Protein AF-A0A9D5R309-F1 (afdb_monomer)

Solvent-accessible surface area (backbone atoms only — not comparable to full-atom values): 16754 Å² total; per-residue (Å²): 106,72,70,56,44,52,52,47,55,61,53,53,74,70,58,86,62,87,73,79,45,72,57,53,51,50,52,50,52,55,50,46,70,75,71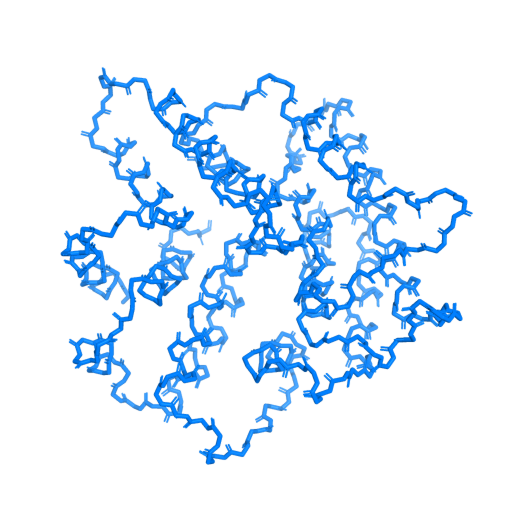,57,94,85,63,74,56,52,62,59,51,53,51,53,51,54,51,47,41,63,75,29,61,86,47,66,76,20,46,88,30,24,69,52,28,50,52,42,50,51,30,49,36,34,74,70,67,61,29,79,79,60,88,60,50,66,59,51,51,48,49,54,49,47,74,74,46,83,31,80,88,86,48,72,77,80,66,60,84,85,35,59,28,50,33,69,50,34,43,52,57,52,64,58,55,86,88,56,95,46,71,68,42,56,56,49,52,53,52,46,52,54,46,51,56,47,50,48,44,53,65,72,45,68,42,89,98,71,50,43,36,55,66,36,33,29,32,33,42,39,34,50,32,38,29,22,51,47,30,34,75,72,62,52,60,37,69,61,19,52,52,45,38,54,46,50,65,69,53,61,52,27,69,86,82,28,55,68,55,31,45,51,48,29,25,58,74,57,71,45,85,77,85,70,65,76,88,73,63,46,73,66,51,52,44,49,36,39,13,51,36,7,48,46,21,62,64,51,75,29,49,65,62,23,48,53,52,54,53,50,51,45,74,78,35,86,61,52,68,58,45,67,75,70,46,92,68,50,69,67,35,48,35,14,39,42,46,28,49,49,43,66,72,71,70,129

Secondary structure (DSSP, 8-state):
-HHHHHHHHHHHTT---SS--HHHHHHHHHHHHHH-SSS-HHHHHHHHHHHHHHHTTTS-S-TTSHHHHHHHHHHHHHHTTSS---TTHHHHHHHHHHHT---SSSS-----TT-SS--HHHHHHHH--TT---HHHHHHHHHHHHHHHHHHHHHH--BTTTB-GGG--HHHHHHHHHHHHHHHHTTSSHHHHHHHHHHHHH----SSSS-HHHHHHHHHHTT------TTT--HHHHHHHHHHHHHHHHHTT-HHHHHHHHHHHHHH-TTHHHHHHHS---HHHHHHHHHHHHHHHH--

Foldseek 3Di:
DVVLLVLLVVVLVVDPDPPCALLNLLVVLVVVLVPDDPDQSAVVSVVVLVVQLVVQVPPPPECRTHPLVSLLSLLLCVVVVSYPDDDCSLVSLCVVCCVVQVAQPPHQGQDPLVYLEDRNLLSLLSNADLVDPDPSNVVSLVVNVSVLVNLVCLLPPADPPRGDLQAAELRHLLRNLLSLVSCLVSVRVNVSSVVSNVSSLVGHYDPPPYDLLSLQLSCLSSVHPNDDDLVVDDLVSLLVSQLVQLSVCSSSVHLVSNVSSVVVSCVSPVVVSCSVNVDPRDSSSSSSNSSSVCSNPPDD

Radius of gyration: 19.03 Å; Cα contacts (8 Å, |Δi|>4): 340; chains: 1; bounding box: 46×48×46 Å

Nearest PDB structures (foldseek):
  4fnv-assembly1_A  TM=4.937E-01  e=9.067E-01  Bacteroides thetaiotaomicron VPI-5482
  6s39-assembly1_A-2  TM=3.217E-01  e=1.075E+00  Homo sapiens

Structure (mmCIF, N/CA/C/O backbone):
data_AF-A0A9D5R309-F1
#
_entry.id   AF-A0A9D5R309-F1
#
loop_
_atom_site.group_PDB
_atom_site.id
_atom_site.type_symbol
_atom_site.label_atom_id
_atom_site.label_alt_id
_atom_site.label_comp_id
_atom_site.label_asym_id
_atom_site.label_entity_id
_atom_site.label_seq_id
_atom_site.pdbx_PDB_ins_code
_atom_site.Cartn_x
_atom_site.Cartn_y
_atom_site.Cartn_z
_atom_site.occupancy
_atom_site.B_iso_or_equiv
_atom_site.auth_seq_id
_atom_site.auth_comp_id
_atom_site.auth_asym_id
_atom_site.auth_atom_id
_atom_site.pdbx_PDB_model_num
ATOM 1 N N . MET A 1 1 ? 14.574 13.247 11.280 1.00 69.69 1 MET A N 1
ATOM 2 C CA . MET A 1 1 ? 13.207 12.894 10.832 1.00 69.69 1 MET A CA 1
ATOM 3 C C . MET A 1 1 ? 12.155 13.838 11.416 1.00 69.69 1 MET A C 1
ATOM 5 O O . MET A 1 1 ? 11.554 14.542 10.623 1.00 69.69 1 MET A O 1
ATOM 9 N N . LYS A 1 2 ? 12.010 13.994 12.746 1.00 71.88 2 LYS A N 1
ATOM 10 C CA . LYS A 1 2 ? 11.055 14.960 13.357 1.00 71.88 2 LYS A CA 1
ATOM 11 C C . LYS A 1 2 ? 11.187 16.407 12.842 1.00 71.88 2 LYS A C 1
ATOM 13 O O . LYS A 1 2 ? 10.199 17.032 12.478 1.00 71.88 2 LYS A O 1
ATOM 18 N N . HIS A 1 3 ? 12.417 16.916 12.731 1.00 72.00 3 HIS A N 1
ATOM 19 C CA . HIS A 1 3 ? 12.677 18.245 12.158 1.00 72.00 3 HIS A CA 1
ATOM 20 C C . HIS A 1 3 ? 12.240 18.362 10.684 1.00 72.00 3 HIS A C 1
ATOM 22 O O . HIS A 1 3 ? 11.686 19.380 10.286 1.00 72.00 3 HIS A O 1
ATOM 28 N N . LEU A 1 4 ? 12.425 17.297 9.897 1.00 69.00 4 LEU A N 1
ATOM 29 C CA . LEU A 1 4 ? 12.049 17.251 8.481 1.00 69.00 4 LEU A CA 1
ATOM 30 C C . LEU A 1 4 ? 10.524 17.239 8.307 1.00 69.00 4 LEU A C 1
ATOM 32 O O . LEU A 1 4 ? 10.004 18.009 7.507 1.00 69.00 4 LEU A O 1
ATOM 36 N N . LEU A 1 5 ? 9.812 16.444 9.114 1.00 71.38 5 LEU A N 1
ATOM 37 C CA . LEU A 1 5 ? 8.348 16.450 9.149 1.00 71.38 5 LEU A CA 1
ATOM 38 C C . LEU A 1 5 ? 7.808 17.846 9.507 1.00 71.38 5 LEU A C 1
ATOM 40 O O . LEU A 1 5 ? 6.923 18.354 8.828 1.00 71.38 5 LEU A O 1
ATOM 44 N N . SER A 1 6 ? 8.402 18.519 10.500 1.00 71.81 6 SER A N 1
ATOM 45 C CA . SER A 1 6 ? 8.016 19.890 10.869 1.00 71.81 6 SER A CA 1
ATOM 46 C C . SER A 1 6 ? 8.204 20.898 9.726 1.00 71.81 6 SER A C 1
ATOM 48 O O . SER A 1 6 ? 7.345 21.755 9.523 1.00 71.81 6 SER A O 1
ATOM 50 N N . ILE A 1 7 ? 9.297 20.798 8.961 1.00 71.88 7 ILE A N 1
ATOM 51 C CA . ILE A 1 7 ? 9.528 21.651 7.784 1.00 71.88 7 ILE A CA 1
ATOM 52 C C . ILE A 1 7 ? 8.435 21.419 6.736 1.00 71.88 7 ILE A C 1
ATOM 54 O O . ILE A 1 7 ? 7.850 22.383 6.250 1.00 71.88 7 ILE A O 1
ATOM 58 N N . ILE A 1 8 ? 8.118 20.160 6.427 1.00 67.88 8 ILE A N 1
ATOM 59 C CA . ILE A 1 8 ? 7.114 19.816 5.411 1.00 67.88 8 ILE A CA 1
ATOM 60 C C . ILE A 1 8 ? 5.726 20.300 5.821 1.00 67.88 8 ILE A C 1
ATOM 62 O O . ILE A 1 8 ? 5.044 20.930 5.017 1.00 67.88 8 ILE A O 1
ATOM 66 N N . LEU A 1 9 ? 5.326 20.086 7.076 1.00 70.31 9 LEU A N 1
ATOM 67 C CA . LEU A 1 9 ? 4.039 20.570 7.580 1.00 70.31 9 LEU A CA 1
ATOM 68 C C . LEU A 1 9 ? 3.945 22.104 7.489 1.00 70.31 9 LEU A C 1
ATOM 70 O O . LEU A 1 9 ? 2.928 22.629 7.043 1.00 70.31 9 LEU A O 1
ATOM 74 N N . LYS A 1 10 ? 5.028 22.836 7.790 1.00 72.00 10 LYS A N 1
ATOM 75 C CA . LYS A 1 10 ? 5.097 24.300 7.595 1.00 72.00 10 LYS A CA 1
ATOM 76 C C . LYS A 1 10 ? 5.054 24.736 6.128 1.00 72.00 10 LYS A C 1
ATOM 78 O O . LYS A 1 10 ? 4.664 25.864 5.843 1.00 72.00 10 LYS A O 1
ATOM 83 N N . LEU A 1 11 ? 5.506 23.900 5.196 1.00 68.31 11 LEU A N 1
ATOM 84 C CA . LEU A 1 11 ? 5.373 24.172 3.763 1.00 68.31 11 LEU A CA 1
ATOM 85 C C . LEU A 1 11 ? 3.936 23.920 3.299 1.00 68.31 11 LEU A C 1
ATOM 87 O O . LEU A 1 11 ? 3.395 24.728 2.550 1.00 68.31 11 LEU A O 1
ATOM 91 N N . LEU A 1 12 ? 3.288 22.866 3.802 1.00 67.25 12 LEU A N 1
ATOM 92 C CA . LEU A 1 12 ? 1.894 22.540 3.500 1.00 67.25 12 LEU A CA 1
ATOM 93 C C . LEU A 1 12 ? 0.913 23.628 3.957 1.00 67.25 12 LEU A C 1
ATOM 95 O O . LEU A 1 12 ? -0.045 23.902 3.239 1.00 67.25 12 LEU A O 1
ATOM 99 N N . THR A 1 13 ? 1.166 24.317 5.076 1.00 64.75 13 THR A N 1
ATOM 100 C CA . THR A 1 13 ? 0.311 25.436 5.527 1.00 64.75 13 THR A CA 1
ATOM 101 C C . THR A 1 13 ? 0.333 26.646 4.588 1.00 64.75 13 THR A C 1
ATOM 103 O O . THR A 1 13 ? -0.597 27.451 4.616 1.00 64.75 13 THR A O 1
ATOM 106 N N . LYS A 1 14 ? 1.347 26.772 3.720 1.00 64.25 14 LYS A N 1
ATOM 107 C CA . LYS A 1 14 ? 1.414 27.826 2.691 1.00 64.25 14 LYS A CA 1
ATOM 108 C C . LYS A 1 14 ? 0.551 27.517 1.464 1.00 64.25 14 LYS A C 1
ATOM 110 O O . LYS A 1 14 ? 0.232 28.430 0.706 1.00 64.25 14 LYS A O 1
ATOM 115 N N . TYR A 1 15 ? 0.161 26.258 1.264 1.00 60.47 15 TYR A N 1
ATOM 116 C CA . TYR A 1 15 ? -0.683 25.851 0.146 1.00 60.47 15 TYR A CA 1
ATOM 117 C C . TYR A 1 15 ? -2.168 26.049 0.488 1.00 60.47 15 TYR A C 1
ATOM 119 O O . TYR A 1 15 ? -2.792 25.221 1.147 1.00 60.47 15 TYR A O 1
ATOM 127 N N . GLN A 1 16 ? -2.767 27.129 -0.024 1.00 47.91 16 GLN A N 1
ATOM 128 C CA . GLN A 1 16 ? -4.222 27.358 -0.022 1.00 47.91 16 GLN A CA 1
ATOM 129 C C . GLN A 1 16 ? -4.922 26.578 -1.155 1.00 47.91 16 GLN A C 1
ATOM 131 O O . GLN A 1 16 ? -5.748 27.126 -1.881 1.00 47.91 16 GLN A O 1
ATOM 136 N N . SER A 1 17 ? -4.553 25.312 -1.377 1.00 43.88 17 SER A N 1
ATOM 137 C CA . SER A 1 17 ? -5.126 24.547 -2.489 1.00 43.88 17 SER A CA 1
ATOM 138 C C . SER A 1 17 ? -6.577 24.139 -2.187 1.00 43.88 17 SER A C 1
ATOM 140 O O . SER A 1 17 ? -6.832 23.577 -1.119 1.00 43.88 17 SER A O 1
ATOM 142 N N . PRO A 1 18 ? -7.531 24.365 -3.114 1.00 39.53 18 PRO A N 1
ATOM 143 C CA . PRO A 1 18 ? -8.892 23.836 -3.016 1.00 39.53 18 PRO A CA 1
ATOM 144 C C . PRO A 1 18 ? -8.950 22.315 -3.222 1.00 39.53 18 PRO A C 1
ATOM 146 O O . PRO A 1 18 ? -9.960 21.700 -2.885 1.00 39.53 18 PRO A O 1
ATOM 149 N N . MET A 1 19 ? -7.876 21.708 -3.744 1.00 42.59 19 MET A N 1
ATOM 150 C CA . MET A 1 19 ? -7.750 20.261 -3.871 1.00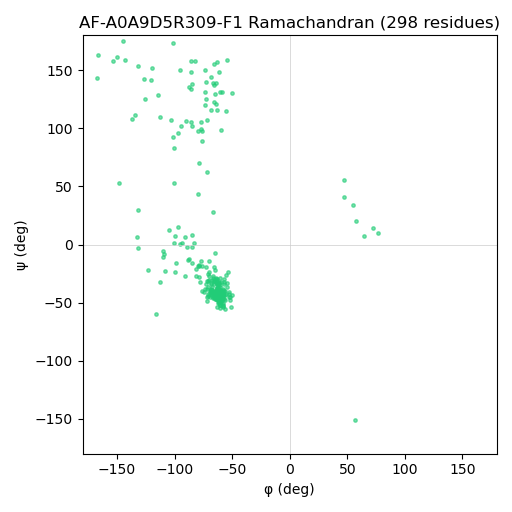 42.59 19 MET A CA 1
ATOM 151 C C . MET A 1 19 ? -7.427 19.683 -2.493 1.00 42.59 19 MET A C 1
ATOM 153 O O . MET A 1 19 ? -6.285 19.732 -2.025 1.00 42.59 19 MET A O 1
ATOM 157 N N . ILE A 1 20 ? -8.459 19.197 -1.806 1.00 55.41 20 ILE A N 1
ATOM 158 C CA . ILE A 1 20 ? -8.280 18.559 -0.511 1.00 55.41 20 ILE A CA 1
ATOM 159 C C . ILE A 1 20 ? -7.730 17.151 -0.778 1.00 55.41 20 ILE A C 1
ATOM 161 O O . ILE A 1 20 ? -8.408 16.257 -1.274 1.00 55.41 20 ILE A O 1
ATOM 165 N N . ASP A 1 21 ? -6.443 16.975 -0.514 1.00 65.69 21 ASP A N 1
ATOM 166 C CA . ASP A 1 21 ? -5.795 15.670 -0.551 1.00 65.69 21 ASP A CA 1
ATOM 167 C C . ASP A 1 21 ? -6.243 14.846 0.668 1.00 65.69 21 ASP A C 1
ATOM 169 O O . ASP A 1 21 ? -6.334 15.382 1.776 1.00 65.69 21 ASP A O 1
ATOM 173 N N . LEU A 1 22 ? -6.486 13.545 0.500 1.00 65.56 22 LEU A N 1
ATOM 174 C CA . LEU A 1 22 ? -6.811 12.639 1.609 1.00 65.56 22 LEU A CA 1
ATOM 175 C C . LEU 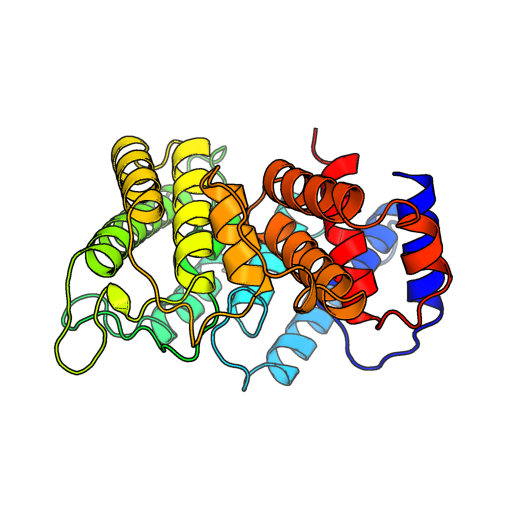A 1 22 ? -5.743 12.696 2.715 1.00 65.56 22 LEU A C 1
ATOM 177 O O . LEU A 1 22 ? -6.077 12.703 3.899 1.00 65.56 22 LEU A O 1
ATOM 181 N N . GLY A 1 23 ? -4.467 12.848 2.347 1.00 70.12 23 GLY A N 1
ATOM 182 C CA . GLY A 1 23 ? -3.399 13.032 3.328 1.00 70.12 23 GLY A CA 1
ATOM 183 C C . GLY A 1 23 ? -3.434 14.395 4.034 1.00 70.12 23 GLY A C 1
ATOM 184 O O . GLY A 1 23 ? -3.084 14.481 5.208 1.00 70.12 23 GLY A O 1
ATOM 185 N N . LEU A 1 24 ? -3.917 15.459 3.377 1.00 70.75 24 LEU A N 1
ATOM 186 C CA . LEU A 1 24 ? -4.142 16.753 4.041 1.00 70.75 24 LEU A CA 1
ATOM 187 C C . LEU A 1 24 ? -5.287 16.676 5.049 1.00 70.75 24 LEU A C 1
ATOM 189 O O . LEU A 1 24 ? -5.181 17.277 6.116 1.00 70.75 24 LEU A O 1
ATOM 193 N N . ILE A 1 25 ? -6.364 15.947 4.736 1.00 70.62 25 ILE A N 1
ATOM 194 C CA . ILE A 1 25 ? -7.438 15.690 5.708 1.00 70.62 25 ILE A CA 1
ATOM 195 C C . ILE A 1 25 ? -6.888 14.934 6.900 1.00 70.62 25 ILE A C 1
ATOM 197 O O . ILE A 1 25 ? -7.126 15.364 8.024 1.00 70.62 25 ILE A O 1
ATOM 201 N N . TYR A 1 26 ? -6.142 13.856 6.655 1.00 76.62 26 TYR A N 1
ATOM 202 C CA . TYR A 1 26 ? -5.517 13.075 7.714 1.00 76.62 26 TYR A CA 1
ATOM 203 C C . TYR A 1 26 ? -4.717 13.972 8.668 1.00 76.62 26 TYR A C 1
ATOM 205 O O . TYR A 1 26 ? -5.011 14.006 9.861 1.00 76.62 26 TYR A O 1
ATOM 213 N N . PHE A 1 27 ? -3.788 14.782 8.146 1.00 74.38 27 PHE A N 1
ATOM 214 C CA . PHE A 1 27 ? -2.972 15.656 8.992 1.00 74.38 27 PHE A CA 1
ATOM 215 C C . PHE A 1 27 ? -3.780 16.728 9.715 1.00 74.38 27 PHE A C 1
ATOM 217 O O . PHE A 1 27 ? -3.523 16.975 10.889 1.00 74.38 27 PHE A O 1
ATOM 224 N N . ARG A 1 28 ? -4.770 17.338 9.054 1.00 71.44 28 ARG A N 1
ATOM 225 C CA . ARG A 1 28 ? -5.634 18.329 9.707 1.00 71.44 28 ARG A CA 1
ATOM 226 C C . ARG A 1 28 ? -6.423 17.703 10.845 1.00 71.44 28 ARG A C 1
ATOM 228 O O . ARG A 1 28 ? -6.458 18.270 11.925 1.00 71.44 28 ARG A O 1
ATOM 235 N N . LEU A 1 29 ? -7.043 16.545 10.628 1.00 69.62 29 LEU A N 1
ATOM 236 C CA . LEU A 1 29 ? -7.828 15.868 11.661 1.00 69.62 29 LEU A CA 1
ATOM 237 C C . LEU A 1 29 ? -6.958 15.397 12.824 1.00 69.62 29 LEU A C 1
ATOM 239 O O . LEU A 1 29 ? -7.351 15.571 13.972 1.00 69.62 29 LEU A O 1
ATOM 243 N N . LYS A 1 30 ? -5.759 14.887 12.537 1.00 72.81 30 LYS A N 1
ATOM 244 C CA . LYS A 1 30 ? -4.773 14.530 13.559 1.00 72.81 30 LYS A CA 1
ATOM 245 C C . LYS A 1 30 ? -4.320 15.753 14.363 1.00 72.81 30 LYS A C 1
ATOM 247 O O . LYS A 1 30 ? -4.199 15.683 15.579 1.00 72.81 30 LYS A O 1
ATOM 252 N N . GLU A 1 31 ? -4.099 16.893 13.710 1.00 70.62 31 GLU A N 1
ATOM 253 C CA . GLU A 1 31 ? -3.793 18.161 14.383 1.00 70.62 31 GLU A CA 1
ATOM 254 C C . GLU A 1 31 ? -4.968 18.649 15.245 1.00 70.62 31 GLU A C 1
ATOM 256 O O . GLU A 1 31 ? -4.753 19.042 16.389 1.00 70.62 31 GLU A O 1
ATOM 261 N N . TYR A 1 32 ? -6.205 18.571 14.742 1.00 66.50 32 TYR A N 1
ATOM 262 C CA . TYR A 1 32 ? -7.413 18.918 15.499 1.00 66.50 32 TYR A CA 1
ATOM 263 C C . TYR A 1 32 ? -7.589 18.041 16.743 1.00 66.50 32 TYR A C 1
ATOM 265 O O . TYR A 1 32 ? -7.792 18.582 17.826 1.00 66.50 32 TYR A O 1
ATOM 273 N N . ALA A 1 33 ? -7.456 16.718 16.605 1.00 64.00 33 ALA A N 1
ATOM 274 C CA . ALA A 1 33 ? -7.563 15.774 17.718 1.00 64.00 33 ALA A CA 1
ATOM 275 C C . ALA A 1 33 ? -6.524 16.043 18.822 1.00 64.00 33 ALA A C 1
ATOM 277 O O . ALA A 1 33 ? -6.810 15.860 20.001 1.00 64.00 33 ALA A O 1
ATOM 278 N N . ASN A 1 34 ? -5.338 16.529 18.446 1.00 67.12 34 ASN A N 1
ATOM 279 C CA . ASN A 1 34 ? -4.271 16.859 19.389 1.00 67.12 34 ASN A CA 1
ATOM 280 C C . ASN A 1 34 ? -4.422 18.239 20.058 1.00 67.12 34 ASN A C 1
ATOM 282 O O . ASN A 1 34 ? -3.800 18.459 21.097 1.00 67.12 34 ASN A O 1
ATOM 286 N N . ASN A 1 35 ? -5.187 19.174 19.475 1.00 61.78 35 ASN A N 1
ATOM 287 C CA . ASN A 1 35 ? -5.167 20.586 19.876 1.00 61.78 35 ASN A CA 1
ATOM 288 C C . ASN A 1 35 ? -6.409 21.089 20.636 1.00 61.78 35 ASN A C 1
ATOM 290 O O . ASN A 1 35 ? -6.260 22.092 21.330 1.00 61.78 35 ASN A O 1
ATOM 294 N N . ASP A 1 36 ? -7.601 20.477 20.547 1.00 50.41 36 ASP A N 1
ATOM 295 C CA . ASP A 1 36 ? -8.753 20.930 21.358 1.00 50.41 36 ASP A CA 1
ATOM 296 C C . ASP A 1 36 ? -9.960 19.964 21.378 1.00 50.41 36 ASP A C 1
ATOM 298 O O . ASP A 1 36 ? -10.320 19.371 20.363 1.00 50.41 36 ASP A O 1
ATOM 302 N N . SER A 1 37 ? -10.639 19.864 22.528 1.00 49.88 37 SER A N 1
ATOM 303 C CA . SER A 1 37 ? -11.719 18.905 22.853 1.00 49.88 37 SER A CA 1
ATOM 304 C C . SER A 1 37 ? -13.149 19.451 22.671 1.00 49.88 37 SER A C 1
ATOM 306 O O . SER A 1 37 ? -14.114 18.879 23.179 1.00 49.88 37 SER A O 1
ATOM 308 N N . THR A 1 38 ? -13.312 20.577 21.969 1.00 45.62 38 THR A N 1
ATOM 309 C CA . THR A 1 38 ? -14.547 21.391 22.009 1.00 45.62 38 THR A CA 1
ATOM 310 C C . THR A 1 38 ? -15.397 21.374 20.732 1.00 45.62 38 THR A C 1
ATOM 312 O O . THR A 1 38 ? -16.516 21.890 20.734 1.00 45.62 38 THR A O 1
ATOM 315 N N . VAL A 1 39 ? -14.933 20.743 19.649 1.00 50.62 39 VAL A N 1
ATOM 316 C CA . VAL A 1 39 ? -15.686 20.569 18.393 1.00 50.62 39 VAL A CA 1
ATOM 317 C C . VAL A 1 39 ? -15.706 19.092 18.062 1.00 50.62 39 VAL A C 1
ATOM 319 O O . VAL A 1 39 ? -14.633 18.520 17.965 1.00 50.62 39 VAL A O 1
ATOM 322 N N . ASN A 1 40 ? -16.888 18.497 17.860 1.00 53.50 40 ASN A N 1
ATOM 323 C CA . ASN A 1 40 ? -17.048 17.066 17.587 1.00 53.50 40 ASN A CA 1
ATOM 324 C C . ASN A 1 40 ? -16.288 16.680 16.289 1.00 53.50 40 ASN A C 1
ATOM 326 O O . ASN A 1 40 ? -16.811 16.921 15.191 1.00 53.50 40 ASN A O 1
ATOM 330 N N . PRO A 1 41 ? -15.061 16.116 16.371 1.00 54.84 41 PRO A N 1
ATOM 331 C CA . PRO A 1 41 ? -14.228 15.807 15.201 1.00 54.84 41 PRO A CA 1
ATOM 332 C C . PRO A 1 41 ? -14.900 14.874 14.168 1.00 54.84 41 PRO A C 1
ATOM 334 O O . PRO A 1 41 ? -14.668 15.079 12.967 1.00 54.84 41 PRO A O 1
ATOM 337 N N . PRO A 1 42 ? -15.780 13.923 14.577 1.00 56.62 42 PRO A N 1
ATOM 338 C CA . PRO A 1 42 ? -16.516 13.043 13.676 1.00 56.62 42 PRO A CA 1
ATOM 339 C C . PRO A 1 42 ? -17.263 13.764 12.556 1.00 56.62 42 PRO A C 1
ATOM 341 O O . PRO A 1 42 ? -17.119 13.413 11.386 1.00 56.62 42 PRO A O 1
ATOM 344 N N . ASP A 1 43 ? -18.007 14.822 12.877 1.00 59.38 43 ASP A N 1
ATOM 345 C CA . ASP A 1 43 ? -18.916 15.458 11.921 1.00 59.38 43 ASP A CA 1
ATOM 346 C C . ASP A 1 43 ? -18.182 16.244 10.830 1.00 59.38 43 ASP A C 1
ATOM 348 O O . ASP A 1 43 ? -18.604 16.251 9.670 1.00 59.38 43 ASP A O 1
ATOM 352 N N . TYR A 1 44 ? -17.085 16.925 11.176 1.00 57.25 44 TYR A N 1
ATOM 353 C CA . TYR A 1 44 ? -16.290 17.673 10.200 1.00 57.25 44 TYR A CA 1
ATOM 354 C C . TYR A 1 44 ? -15.520 16.724 9.280 1.00 57.25 44 TYR A C 1
ATOM 356 O O . TYR A 1 44 ? -15.556 16.899 8.060 1.00 57.25 44 TYR A O 1
ATOM 364 N N . ALA A 1 45 ? -14.883 15.696 9.849 1.00 56.91 45 ALA A N 1
ATOM 365 C CA . ALA A 1 45 ? -14.168 14.676 9.096 1.00 56.91 45 ALA A CA 1
ATOM 366 C C . ALA A 1 45 ? -15.089 13.977 8.097 1.00 56.91 45 ALA A C 1
ATOM 368 O O . ALA A 1 45 ? -14.821 13.984 6.898 1.00 56.91 45 ALA A O 1
ATOM 369 N N . VAL A 1 46 ? -16.221 13.456 8.573 1.00 60.66 46 VAL A N 1
ATOM 370 C CA . VAL A 1 46 ? -17.199 12.746 7.746 1.00 60.66 46 VAL A CA 1
ATOM 371 C C . VAL A 1 46 ? -17.754 13.659 6.648 1.00 60.66 46 VAL A C 1
ATOM 373 O O . VAL A 1 46 ? -17.851 13.233 5.497 1.00 60.66 46 VAL A O 1
ATOM 376 N N . LYS A 1 47 ? -18.032 14.942 6.936 1.00 64.88 47 LYS A N 1
ATOM 377 C CA . LYS A 1 47 ? -18.467 15.919 5.916 1.00 64.88 47 LYS A CA 1
ATOM 378 C C . LYS A 1 47 ? -17.396 16.206 4.861 1.00 64.88 47 LYS A C 1
ATOM 380 O O . LYS A 1 47 ? -17.728 16.225 3.676 1.00 64.88 47 LYS A O 1
ATOM 385 N N . GLN A 1 48 ? -16.135 16.428 5.248 1.00 60.84 48 GLN A N 1
ATOM 386 C CA . GLN A 1 48 ? -15.050 16.670 4.283 1.00 60.84 48 GLN A CA 1
ATOM 387 C C . GLN A 1 48 ? -14.760 15.425 3.445 1.00 60.84 48 GLN A C 1
ATOM 389 O O . GLN A 1 48 ? -14.610 15.520 2.227 1.00 60.84 48 GLN A O 1
ATOM 394 N N . LEU A 1 49 ? -14.754 14.252 4.075 1.00 62.00 49 LEU A N 1
ATOM 395 C CA . LEU A 1 49 ? -14.531 12.985 3.397 1.00 62.00 49 LEU A CA 1
ATOM 396 C C . LEU A 1 49 ? -15.654 12.668 2.402 1.00 62.00 49 LEU A C 1
ATOM 398 O O . LEU A 1 49 ? -15.358 12.285 1.272 1.00 62.00 49 LEU A O 1
ATOM 402 N N . HIS A 1 50 ? -16.922 12.903 2.767 1.00 63.41 50 HIS A N 1
ATOM 403 C CA . HIS A 1 50 ? -18.060 12.782 1.847 1.00 63.41 50 HIS A CA 1
ATOM 404 C C . HIS A 1 50 ? -17.999 13.770 0.682 1.00 63.41 50 HIS A C 1
ATOM 406 O O . HIS A 1 50 ? -18.400 13.438 -0.436 1.00 63.41 50 HIS A O 1
ATOM 412 N N . ARG A 1 51 ? -17.527 14.998 0.928 1.00 63.41 51 ARG A N 1
ATOM 413 C CA . ARG A 1 51 ? -17.325 15.989 -0.133 1.00 63.41 51 ARG A CA 1
ATOM 414 C C . ARG A 1 51 ? -16.284 15.491 -1.132 1.00 63.41 51 ARG A C 1
ATOM 416 O O . ARG A 1 51 ? -16.545 15.511 -2.329 1.00 63.41 51 ARG A O 1
ATOM 423 N N . LEU A 1 52 ? -15.169 14.957 -0.638 1.00 59.16 52 LEU A N 1
ATOM 424 C CA . LEU A 1 52 ? -14.119 14.421 -1.494 1.00 59.16 52 LEU A CA 1
ATOM 425 C C . LEU A 1 52 ? -14.529 13.181 -2.274 1.00 59.16 52 LEU A C 1
ATOM 427 O O . LEU A 1 52 ? -14.213 13.086 -3.452 1.00 59.16 52 LEU A O 1
ATOM 431 N N . THR A 1 53 ? -15.264 12.246 -1.672 1.00 59.94 53 THR A N 1
ATOM 432 C CA . THR A 1 53 ? -15.763 11.080 -2.424 1.00 59.94 53 THR A CA 1
ATOM 433 C C . THR A 1 53 ? -16.686 11.494 -3.561 1.00 59.94 53 THR A C 1
ATOM 435 O O . THR A 1 53 ? -16.685 10.856 -4.607 1.00 59.94 53 THR A O 1
ATOM 438 N N . ARG A 1 54 ? -17.453 12.580 -3.399 1.00 63.94 54 ARG A N 1
ATOM 439 C CA . ARG A 1 54 ? -18.247 13.146 -4.499 1.00 63.94 54 ARG A CA 1
ATOM 440 C C . ARG A 1 54 ? -17.372 13.775 -5.579 1.00 63.94 54 ARG A C 1
ATOM 442 O O . ARG A 1 54 ? -17.668 13.581 -6.750 1.00 63.94 54 ARG A O 1
ATOM 449 N N . GLU A 1 55 ? -16.322 14.498 -5.193 1.00 61.41 55 GLU A N 1
ATOM 450 C CA . GLU A 1 55 ? -15.376 15.134 -6.125 1.00 61.41 55 GLU A CA 1
ATOM 451 C C . GLU A 1 55 ? -14.537 14.103 -6.905 1.00 61.41 55 GLU A C 1
ATOM 453 O O . GLU A 1 55 ? -14.203 14.335 -8.062 1.00 61.41 55 GLU A O 1
ATOM 458 N N . TYR A 1 56 ? -14.249 12.943 -6.308 1.00 59.00 56 TYR A N 1
ATOM 459 C CA . TYR A 1 56 ? -13.443 11.870 -6.903 1.00 59.00 56 TYR A CA 1
ATOM 460 C C . TYR A 1 56 ? -14.260 10.664 -7.382 1.00 59.00 56 TYR A C 1
ATOM 462 O O . TYR A 1 56 ? -13.687 9.619 -7.691 1.00 59.00 56 TYR A O 1
ATOM 470 N N . ARG A 1 57 ? -15.591 10.790 -7.454 1.00 56.53 57 ARG A N 1
ATOM 471 C CA . ARG A 1 57 ? -16.504 9.687 -7.798 1.00 56.53 57 ARG A CA 1
ATOM 472 C C . ARG A 1 57 ? -16.249 9.096 -9.185 1.00 56.53 57 ARG A C 1
ATOM 474 O O . ARG A 1 57 ? -16.525 7.921 -9.402 1.00 56.53 57 ARG A O 1
ATOM 481 N N . ASP A 1 58 ? -15.734 9.921 -10.092 1.00 58.28 58 ASP A N 1
ATOM 482 C CA . ASP A 1 58 ? -15.476 9.563 -11.487 1.00 58.28 58 ASP A CA 1
ATOM 483 C C . ASP A 1 58 ? -14.035 9.072 -11.722 1.00 58.28 58 ASP A C 1
ATOM 485 O O . ASP A 1 58 ? -13.666 8.765 -12.856 1.00 58.28 58 ASP A O 1
ATOM 489 N N . LEU A 1 59 ? -13.201 9.000 -10.674 1.00 58.72 59 LEU A N 1
ATOM 490 C CA . LEU A 1 59 ? -11.861 8.430 -10.795 1.00 58.72 59 LEU A CA 1
ATOM 491 C C . LEU A 1 59 ? -11.911 6.895 -10.918 1.00 58.72 59 LEU A C 1
ATOM 493 O O . LEU A 1 59 ? -12.799 6.264 -10.339 1.00 58.72 59 LEU A O 1
ATOM 497 N N . PRO A 1 60 ? -10.930 6.286 -11.617 1.00 56.34 60 PRO A N 1
ATOM 498 C CA . PRO A 1 60 ? -10.755 4.836 -11.646 1.00 56.34 60 PRO A CA 1
ATOM 499 C C . PRO A 1 60 ? -10.650 4.242 -10.239 1.00 56.34 60 PRO A C 1
ATOM 501 O O . PRO A 1 60 ? -10.294 4.933 -9.276 1.00 56.34 60 PRO A O 1
ATOM 504 N N . MET A 1 61 ? -10.923 2.945 -10.124 1.00 62.50 61 MET A N 1
ATOM 505 C CA . MET A 1 61 ? -10.957 2.240 -8.846 1.00 62.50 61 MET A CA 1
ATOM 506 C C . MET A 1 61 ? -9.548 1.912 -8.357 1.00 62.50 61 MET A C 1
ATOM 508 O O . MET A 1 61 ? -9.116 0.768 -8.301 1.00 62.50 61 MET A O 1
ATOM 512 N N . GLY A 1 62 ? -8.817 2.945 -7.955 1.00 65.44 62 GLY A N 1
ATOM 513 C CA . GLY A 1 62 ? -7.455 2.818 -7.459 1.00 65.44 62 GLY A CA 1
ATOM 514 C C . GLY A 1 62 ? -7.377 2.727 -5.939 1.00 65.44 62 GLY A C 1
ATOM 515 O O . GLY A 1 62 ? -8.140 3.357 -5.218 1.00 65.44 62 GLY A O 1
ATOM 516 N N . LEU A 1 63 ? -6.355 2.034 -5.435 1.00 74.31 63 LEU A N 1
ATOM 517 C CA . LEU A 1 63 ? -5.984 2.052 -4.012 1.00 74.31 63 LEU A CA 1
ATOM 518 C C . LEU A 1 63 ? -5.760 3.483 -3.476 1.00 74.31 63 LEU A C 1
ATOM 520 O O . LEU A 1 63 ? -6.053 3.771 -2.321 1.00 74.31 63 LEU A O 1
ATOM 524 N N . LEU A 1 64 ? -5.260 4.380 -4.331 1.00 75.38 64 LEU A N 1
ATOM 525 C CA . LEU A 1 64 ? -4.941 5.770 -3.998 1.00 75.38 64 LEU A CA 1
ATOM 526 C C . LEU A 1 64 ? -6.018 6.783 -4.442 1.00 75.38 64 LEU A C 1
ATOM 528 O O . LEU A 1 64 ? -5.783 7.985 -4.336 1.00 75.38 64 LEU A O 1
ATOM 532 N N . GLY A 1 65 ? -7.181 6.333 -4.936 1.00 74.69 65 GLY A N 1
ATOM 533 C CA . GLY A 1 65 ? -8.272 7.211 -5.381 1.00 74.69 65 GLY A CA 1
ATOM 534 C C . GLY A 1 65 ? -9.683 6.673 -5.104 1.00 74.69 65 GLY A C 1
ATOM 535 O O . GLY A 1 65 ? -9.867 5.557 -4.622 1.00 74.69 65 GLY A O 1
ATOM 536 N N . GLY A 1 66 ? -10.692 7.497 -5.401 1.00 74.69 66 GLY A N 1
ATOM 537 C CA . GLY A 1 66 ? -12.109 7.116 -5.360 1.00 74.69 66 GLY A CA 1
ATOM 538 C C . GLY A 1 66 ? -12.609 6.579 -4.008 1.00 74.69 66 GLY A C 1
ATOM 539 O O . GLY A 1 66 ? -12.108 6.936 -2.938 1.00 74.69 66 GLY A O 1
ATOM 540 N N . ASP A 1 67 ? -13.615 5.701 -4.067 1.00 76.12 67 ASP A N 1
ATOM 541 C CA . ASP A 1 67 ? -14.271 5.117 -2.886 1.00 76.12 67 ASP A CA 1
ATOM 542 C C . ASP A 1 67 ? -13.318 4.246 -2.038 1.00 76.12 67 ASP A C 1
ATOM 544 O O . ASP A 1 67 ? -13.469 4.167 -0.818 1.00 76.12 67 ASP A O 1
ATOM 548 N N . MET A 1 68 ? -12.313 3.612 -2.656 1.00 80.44 68 MET A N 1
ATOM 549 C CA . MET A 1 68 ? -11.357 2.746 -1.948 1.00 80.44 68 MET A CA 1
ATOM 550 C C . MET A 1 68 ? -10.403 3.550 -1.068 1.00 80.44 68 MET A C 1
ATOM 552 O O . MET A 1 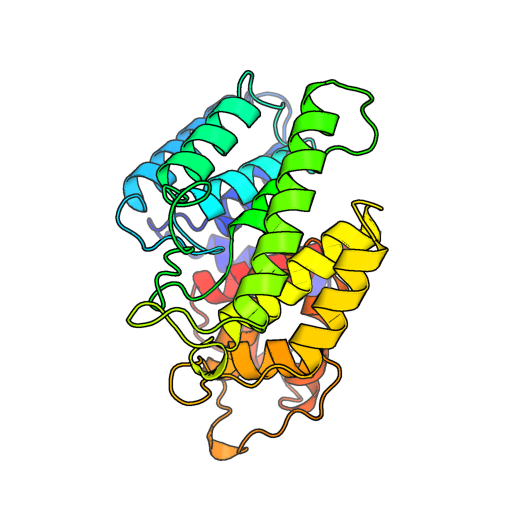68 ? -10.197 3.203 0.095 1.00 80.44 68 MET A O 1
ATOM 556 N N . ALA A 1 69 ? -9.869 4.658 -1.583 1.00 77.19 69 ALA A N 1
ATOM 557 C CA . ALA A 1 69 ? -9.013 5.538 -0.795 1.00 77.19 69 ALA A CA 1
ATOM 558 C C . ALA A 1 69 ? -9.774 6.211 0.359 1.00 77.19 69 ALA A C 1
ATOM 560 O O . ALA A 1 69 ? -9.211 6.427 1.432 1.00 77.19 69 ALA A O 1
ATOM 561 N N . PHE A 1 70 ? -11.070 6.477 0.175 1.00 78.31 70 PHE A N 1
ATOM 562 C CA . PHE A 1 70 ? -11.945 6.939 1.251 1.00 78.31 70 PHE A CA 1
ATOM 563 C C . PHE A 1 70 ? -12.120 5.895 2.358 1.00 78.31 70 PHE A C 1
ATOM 565 O O . PHE A 1 70 ? -11.956 6.235 3.529 1.00 78.31 70 PHE A O 1
ATOM 572 N N . LEU A 1 71 ? -12.393 4.633 2.007 1.00 81.69 71 LEU A N 1
ATOM 573 C CA . LEU A 1 71 ? -12.497 3.556 2.995 1.00 81.69 71 LEU A CA 1
ATOM 574 C C . LEU A 1 71 ? -11.188 3.357 3.766 1.00 81.69 71 LEU A C 1
ATOM 576 O O . LEU A 1 71 ? -11.230 3.205 4.983 1.00 81.69 71 LEU A O 1
ATOM 580 N N . LEU A 1 72 ? -10.038 3.419 3.087 1.00 85.44 72 LEU A N 1
ATOM 581 C CA . LEU A 1 72 ? -8.722 3.327 3.731 1.00 85.44 72 LEU A CA 1
ATOM 582 C C . LEU A 1 72 ? -8.482 4.469 4.714 1.00 85.44 72 LEU A C 1
ATOM 584 O O . LEU A 1 72 ? -8.015 4.235 5.828 1.00 85.44 72 LEU A O 1
ATOM 588 N N . LEU A 1 73 ? -8.802 5.703 4.316 1.00 79.50 73 LEU A N 1
ATOM 589 C CA . LEU A 1 73 ? -8.625 6.851 5.195 1.00 79.50 73 LEU A CA 1
ATOM 590 C C . LEU A 1 73 ? -9.547 6.761 6.415 1.00 79.50 73 LEU A C 1
ATOM 592 O O . LEU A 1 73 ? -9.089 6.993 7.530 1.00 79.50 73 LEU A O 1
ATOM 596 N N . LEU A 1 74 ? -10.814 6.381 6.229 1.00 80.19 74 LEU A N 1
ATOM 597 C CA . LEU A 1 74 ? -11.728 6.142 7.347 1.00 80.19 74 LEU A CA 1
ATOM 598 C C . LEU A 1 74 ? -11.191 5.069 8.291 1.00 80.19 74 LEU A C 1
ATOM 600 O O . LEU A 1 74 ? -11.113 5.304 9.493 1.00 80.19 74 LEU A O 1
ATOM 604 N N . ALA A 1 75 ? -10.787 3.921 7.748 1.00 86.12 75 ALA A N 1
ATOM 605 C CA . ALA A 1 75 ? -10.238 2.822 8.528 1.00 86.12 75 ALA A CA 1
ATOM 606 C C . ALA A 1 75 ? -9.020 3.266 9.351 1.00 86.12 75 ALA A C 1
ATOM 608 O O . ALA A 1 75 ? -8.935 2.971 10.541 1.00 86.12 75 ALA A O 1
ATOM 609 N N . ARG A 1 76 ? -8.111 4.047 8.749 1.00 84.00 76 ARG A N 1
ATOM 610 C CA . ARG A 1 76 ? -6.932 4.566 9.450 1.00 84.00 76 ARG A CA 1
ATOM 611 C C . ARG A 1 76 ? -7.298 5.557 10.552 1.00 84.00 76 ARG A C 1
ATOM 613 O O . ARG A 1 76 ? -6.771 5.437 11.649 1.00 84.00 76 ARG A O 1
ATOM 620 N N . LEU A 1 77 ? -8.192 6.505 10.280 1.00 80.06 77 LEU A N 1
ATOM 621 C CA . LEU A 1 77 ? -8.626 7.489 11.276 1.00 80.06 77 LEU A CA 1
ATOM 622 C C . LEU A 1 77 ? -9.341 6.829 12.465 1.00 80.06 77 LEU A C 1
ATOM 624 O O . LEU A 1 77 ? -9.184 7.286 13.591 1.00 80.06 77 LEU A O 1
ATOM 628 N N . ILE A 1 78 ? -10.087 5.748 12.226 1.00 82.00 78 ILE A N 1
ATOM 629 C CA . ILE A 1 78 ? -10.707 4.947 13.290 1.00 82.00 78 ILE A CA 1
ATOM 630 C C . ILE A 1 78 ? -9.644 4.189 14.088 1.00 82.00 78 ILE A C 1
ATOM 632 O O . ILE A 1 78 ? -9.672 4.209 15.313 1.00 82.00 78 ILE A O 1
ATOM 636 N N . LYS A 1 79 ? -8.681 3.552 13.407 1.00 83.81 79 LYS A N 1
ATOM 637 C CA . LYS A 1 79 ? -7.581 2.815 14.052 1.00 83.81 79 LYS A CA 1
ATOM 638 C C . LYS A 1 79 ? -6.701 3.715 14.925 1.00 83.81 79 LYS A C 1
ATOM 640 O O . LYS A 1 79 ? -6.170 3.255 15.924 1.00 83.81 79 LYS A O 1
ATOM 645 N N . GLU A 1 80 ? -6.543 4.980 14.545 1.00 80.50 80 GLU A N 1
ATOM 646 C CA . GLU A 1 80 ? -5.833 5.991 15.340 1.00 80.50 80 GLU A CA 1
ATOM 647 C C . GLU A 1 80 ? -6.714 6.666 16.404 1.00 80.50 80 GLU A C 1
ATOM 649 O O . GLU A 1 80 ? -6.284 7.647 17.003 1.00 80.50 80 GLU A O 1
ATOM 654 N N . GLU A 1 81 ? -7.943 6.184 16.620 1.00 79.69 81 GLU A N 1
ATOM 655 C CA . GLU A 1 81 ? -8.911 6.739 17.580 1.00 79.69 81 GLU A CA 1
ATOM 656 C C . GLU A 1 81 ? -9.249 8.226 17.338 1.00 79.69 81 GLU A C 1
ATOM 658 O O . GLU A 1 81 ? -9.768 8.921 18.208 1.00 79.69 81 GLU A O 1
ATOM 663 N N . ILE A 1 82 ? -8.999 8.726 16.122 1.00 76.50 82 ILE A N 1
ATOM 664 C CA . ILE A 1 82 ? -9.347 10.091 15.699 1.00 76.50 82 ILE A CA 1
ATOM 665 C C . ILE A 1 82 ? -10.846 10.183 15.380 1.00 76.50 82 ILE A C 1
ATOM 667 O O . ILE A 1 82 ? -11.462 11.238 15.550 1.00 76.50 82 ILE A O 1
ATOM 671 N N . LEU A 1 83 ? -11.435 9.089 14.888 1.00 73.62 83 LEU A N 1
ATOM 672 C CA . LEU A 1 83 ? -12.863 8.972 14.600 1.00 73.62 83 LEU A CA 1
ATOM 673 C C . LEU A 1 83 ? -13.466 7.756 15.294 1.00 73.62 83 LEU A C 1
ATOM 675 O O . LEU A 1 83 ? -12.881 6.676 15.301 1.00 73.62 83 LEU A O 1
ATOM 679 N N . GLU A 1 84 ? -14.695 7.906 15.776 1.00 74.00 84 GLU A N 1
ATOM 680 C CA . GLU A 1 84 ? -15.509 6.761 16.175 1.00 74.00 84 GLU A CA 1
ATOM 681 C C . GLU A 1 84 ? -15.913 5.940 14.944 1.00 74.00 84 GLU A C 1
ATOM 683 O O . GLU A 1 84 ? -16.190 6.486 13.870 1.00 74.00 84 GLU A O 1
ATOM 688 N N . LYS A 1 85 ? -15.966 4.613 15.102 1.00 77.94 85 LYS A N 1
ATOM 689 C CA . LYS A 1 85 ? -16.387 3.683 14.050 1.00 77.94 85 LYS A CA 1
ATOM 690 C C . LYS A 1 85 ? -17.851 3.957 13.672 1.00 77.94 85 LYS A C 1
ATOM 692 O O . LYS A 1 85 ? -18.730 3.723 14.501 1.00 77.94 85 LYS A O 1
ATOM 697 N N . PRO A 1 86 ? -18.148 4.388 12.430 1.00 73.12 86 PRO A N 1
ATOM 698 C CA . PRO A 1 86 ? -19.521 4.640 12.018 1.00 73.12 86 PRO A CA 1
ATOM 699 C C . PRO A 1 86 ? -20.354 3.358 12.033 1.00 73.12 86 PRO A C 1
ATOM 701 O O . PRO A 1 86 ? -19.906 2.304 11.559 1.00 73.12 86 PRO A O 1
ATOM 70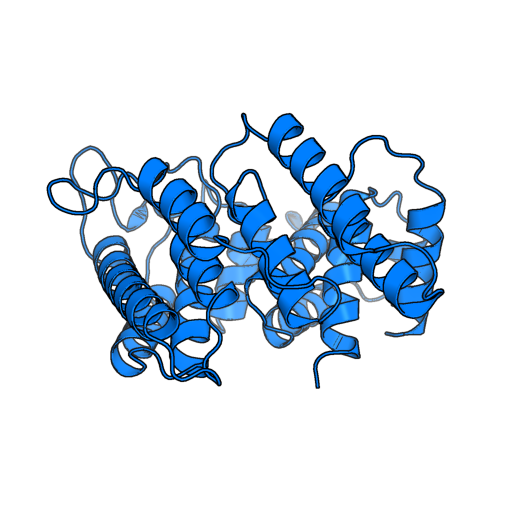4 N N . GLU A 1 87 ? -21.596 3.458 12.502 1.00 72.62 87 GLU A N 1
ATOM 705 C CA . GLU A 1 87 ? -22.562 2.370 12.374 1.00 72.62 87 GLU A CA 1
ATOM 706 C C . GLU A 1 87 ? -22.755 2.023 10.887 1.00 72.62 87 GLU A C 1
ATOM 708 O O . GLU A 1 87 ? -22.907 2.896 10.029 1.00 72.62 87 GLU A O 1
ATOM 713 N N . GLY A 1 88 ? -22.684 0.734 10.550 1.00 73.69 88 GLY A N 1
ATOM 714 C CA . GLY A 1 88 ? -22.813 0.277 9.166 1.00 73.69 88 GLY A CA 1
ATOM 715 C C . GLY A 1 88 ? -21.579 0.491 8.277 1.00 73.69 88 GLY A C 1
ATOM 716 O O . GLY A 1 88 ? -21.677 0.233 7.076 1.00 73.69 88 GLY A O 1
ATOM 717 N N . LEU A 1 89 ? -20.412 0.881 8.816 1.00 80.56 89 LEU A N 1
ATOM 718 C CA . LEU A 1 89 ? -19.157 0.991 8.047 1.00 80.56 89 LEU A CA 1
ATOM 719 C C . LEU A 1 89 ? -18.861 -0.274 7.229 1.00 80.56 89 LEU A C 1
ATOM 721 O O . LEU A 1 89 ? -18.517 -0.190 6.053 1.00 80.56 89 LEU A O 1
ATOM 725 N N . LEU A 1 90 ? -19.045 -1.452 7.828 1.00 76.88 90 LEU A N 1
ATOM 726 C CA . LEU A 1 90 ? -18.837 -2.721 7.132 1.00 76.88 90 LEU A CA 1
ATOM 727 C C . LEU A 1 90 ? -19.838 -2.916 5.997 1.00 76.88 90 LEU A C 1
ATOM 729 O O . LEU A 1 90 ? -19.450 -3.320 4.909 1.00 76.88 90 LEU A O 1
ATOM 733 N N . HIS A 1 91 ? -21.109 -2.567 6.202 1.00 78.25 91 HIS A N 1
ATOM 734 C CA . HIS A 1 91 ? -22.114 -2.624 5.142 1.00 78.25 91 HIS A CA 1
ATOM 735 C C . HIS A 1 91 ? -21.774 -1.670 3.986 1.00 78.25 91 HIS A C 1
ATOM 737 O O . HIS A 1 91 ? -21.890 -2.041 2.818 1.00 78.25 91 HIS A O 1
ATOM 743 N N . MET A 1 92 ? -21.289 -0.463 4.295 1.00 79.06 92 MET A N 1
ATOM 744 C CA . MET A 1 92 ? -20.794 0.490 3.301 1.00 79.06 92 MET A CA 1
ATOM 745 C C . MET A 1 92 ? -19.595 -0.076 2.531 1.00 79.06 92 MET A C 1
ATOM 747 O O . MET A 1 92 ? -19.613 -0.075 1.300 1.00 79.06 92 MET A O 1
ATOM 751 N N . ALA A 1 93 ? -18.593 -0.600 3.239 1.00 79.75 93 ALA A N 1
ATOM 752 C CA . ALA A 1 93 ? -17.415 -1.213 2.638 1.00 79.75 93 ALA A CA 1
ATOM 753 C C . ALA A 1 93 ? -17.798 -2.393 1.740 1.00 79.75 93 ALA A C 1
ATOM 755 O O . ALA A 1 93 ? -17.348 -2.467 0.599 1.00 79.75 93 ALA A O 1
ATOM 756 N N . TYR A 1 94 ? -18.702 -3.261 2.201 1.00 77.38 94 TYR A N 1
ATOM 757 C CA . TYR A 1 94 ? -19.232 -4.358 1.403 1.00 77.38 94 TYR A CA 1
ATOM 758 C C . TYR A 1 94 ? -19.957 -3.875 0.161 1.00 77.38 94 TYR A C 1
ATOM 760 O O . TYR A 1 94 ? -19.738 -4.442 -0.899 1.00 77.38 94 TYR A O 1
ATOM 768 N N . ASN A 1 95 ? -20.792 -2.843 0.246 1.00 76.81 95 ASN A N 1
ATOM 769 C CA . ASN A 1 95 ? -21.499 -2.329 -0.923 1.00 76.81 95 ASN A CA 1
ATOM 770 C C . ASN A 1 95 ? -20.542 -1.709 -1.941 1.00 76.81 95 ASN A C 1
ATOM 772 O O . ASN A 1 95 ? -20.693 -1.970 -3.134 1.00 76.81 95 ASN A O 1
ATOM 776 N N . ILE A 1 96 ? -19.546 -0.944 -1.483 1.00 76.00 96 ILE A N 1
ATOM 777 C CA . ILE A 1 96 ? -18.494 -0.383 -2.338 1.00 76.00 96 ILE A CA 1
ATOM 778 C C . ILE A 1 96 ? -17.728 -1.525 -3.000 1.00 76.00 96 ILE A C 1
ATOM 780 O O . ILE A 1 96 ? -17.696 -1.609 -4.221 1.00 76.00 96 ILE A O 1
ATOM 784 N N . ILE A 1 97 ? -17.193 -2.467 -2.222 1.00 76.25 97 ILE A N 1
ATOM 785 C CA . ILE A 1 97 ? -16.439 -3.602 -2.756 1.00 76.25 97 ILE A CA 1
ATOM 786 C C . ILE A 1 97 ? -17.318 -4.424 -3.698 1.00 76.25 97 ILE A C 1
ATOM 788 O O . ILE A 1 97 ? -16.905 -4.674 -4.820 1.00 76.25 97 ILE A O 1
ATOM 792 N N . LYS A 1 98 ? -18.540 -4.807 -3.312 1.00 72.06 98 LYS A N 1
ATOM 793 C CA . LYS A 1 98 ? -19.479 -5.624 -4.104 1.00 72.06 98 LYS A CA 1
ATOM 794 C C . LYS A 1 98 ? -19.851 -4.978 -5.434 1.00 72.06 98 LYS A C 1
ATOM 796 O O . LYS A 1 98 ? -19.764 -5.640 -6.462 1.00 72.06 98 LYS A O 1
ATOM 801 N N . LYS A 1 99 ? -20.236 -3.697 -5.424 1.00 67.38 99 LYS A N 1
ATOM 802 C CA . LYS A 1 99 ? -20.552 -2.919 -6.637 1.00 67.38 99 LYS A CA 1
ATOM 803 C C . LYS A 1 99 ? -19.378 -2.883 -7.617 1.00 67.38 99 LYS A C 1
ATOM 805 O O . LYS A 1 99 ? -19.577 -2.793 -8.822 1.00 67.38 99 LYS A O 1
ATOM 810 N N . ASN A 1 100 ? -18.176 -2.962 -7.070 1.00 59.16 100 ASN A N 1
ATOM 811 C CA . ASN A 1 100 ? -16.914 -2.840 -7.778 1.00 59.16 100 ASN A CA 1
ATOM 812 C C . ASN A 1 100 ? -16.268 -4.206 -8.059 1.00 59.16 100 ASN A C 1
ATOM 814 O O . ASN A 1 100 ? -15.183 -4.294 -8.618 1.00 59.16 100 ASN A O 1
ATOM 818 N N . SER A 1 101 ? -16.941 -5.283 -7.661 1.00 57.59 101 SER A N 1
ATOM 819 C CA . SER A 1 101 ? -16.464 -6.659 -7.704 1.00 57.59 101 SER A CA 1
ATOM 820 C C . SER A 1 101 ? -17.525 -7.565 -8.338 1.00 57.59 101 SER A C 1
ATOM 822 O O . SER A 1 101 ? -17.640 -8.742 -8.023 1.00 57.59 101 SER A O 1
ATOM 824 N N . THR A 1 102 ? -18.343 -7.027 -9.242 1.00 48.28 102 THR A N 1
ATOM 825 C CA . THR A 1 102 ? -19.573 -7.636 -9.785 1.00 48.28 102 THR A CA 1
ATOM 826 C C . THR A 1 102 ? -19.372 -8.890 -10.655 1.00 48.28 102 THR A C 1
ATOM 828 O O . THR A 1 102 ? -20.212 -9.189 -11.495 1.00 48.28 102 THR A O 1
ATOM 831 N N . TYR A 1 103 ? -18.305 -9.662 -10.434 1.00 46.47 103 TYR A N 1
ATOM 832 C CA . TYR A 1 103 ? -17.998 -10.933 -11.082 1.00 46.47 103 TYR A CA 1
ATOM 833 C C . TYR A 1 103 ? -17.226 -11.896 -10.157 1.00 46.47 103 TYR A C 1
ATOM 835 O O . TYR A 1 103 ? -16.173 -12.389 -10.529 1.00 46.47 103 TYR A O 1
ATOM 843 N N . PHE A 1 104 ? -17.718 -12.175 -8.941 1.00 47.16 104 PHE A N 1
ATOM 844 C CA . PHE A 1 104 ? -17.008 -13.090 -8.019 1.00 47.16 104 PHE A CA 1
ATOM 845 C C . PHE A 1 104 ? -17.506 -14.533 -7.957 1.00 47.16 104 PHE A C 1
ATOM 847 O O . PHE A 1 104 ? -16.776 -15.392 -7.475 1.00 47.16 104 PHE A O 1
ATOM 854 N N . VAL A 1 105 ? -18.707 -14.834 -8.458 1.00 41.75 105 VAL A N 1
ATOM 855 C CA . VAL A 1 105 ? -19.279 -16.189 -8.309 1.00 41.75 105 VAL A CA 1
ATOM 856 C C . VAL A 1 105 ? -19.407 -16.932 -9.641 1.00 41.75 105 VAL A C 1
ATOM 858 O O . VAL A 1 105 ? -19.218 -18.141 -9.669 1.00 41.75 105 VAL A O 1
ATOM 861 N N . ASN A 1 106 ? -19.653 -16.227 -10.754 1.00 35.22 106 ASN A N 1
ATOM 862 C CA . ASN A 1 106 ? -19.982 -16.852 -12.046 1.00 35.22 106 ASN A CA 1
ATOM 863 C C . ASN A 1 106 ? -19.196 -16.307 -13.252 1.00 35.22 106 ASN A C 1
ATOM 865 O O . ASN A 1 106 ? -19.508 -16.665 -14.385 1.00 35.22 106 ASN A O 1
ATOM 869 N N . ALA A 1 107 ? -18.211 -15.430 -13.050 1.00 46.97 107 ALA A N 1
ATOM 870 C CA . ALA A 1 107 ? -17.402 -14.916 -14.152 1.00 46.97 107 ALA A CA 1
ATOM 871 C C . ALA A 1 107 ? -15.980 -14.572 -13.684 1.00 46.97 107 ALA A C 1
ATOM 873 O O . ALA A 1 107 ? -15.745 -14.474 -12.480 1.00 46.97 107 ALA A O 1
ATOM 874 N N . PRO A 1 108 ? -15.020 -14.450 -14.613 1.00 51.03 108 PRO A N 1
ATOM 875 C CA . PRO A 1 108 ? -13.661 -14.057 -14.283 1.00 51.03 108 PRO A CA 1
ATOM 876 C C . PRO A 1 108 ? -13.606 -12.664 -13.650 1.00 51.03 108 PRO A C 1
ATOM 878 O O . PRO A 1 108 ? -14.395 -11.786 -14.002 1.00 51.03 108 PRO A O 1
ATOM 881 N N . ILE A 1 109 ? -12.633 -12.452 -12.760 1.00 55.47 109 ILE A N 1
ATOM 882 C CA . ILE A 1 109 ? -12.325 -11.132 -12.203 1.00 55.47 109 ILE A CA 1
ATOM 883 C C . ILE A 1 109 ? -12.057 -10.189 -13.375 1.00 55.47 109 ILE A C 1
ATOM 885 O O . ILE A 1 109 ? -11.085 -10.373 -14.107 1.00 55.47 109 ILE A O 1
ATOM 889 N N . GLN A 1 110 ? -12.913 -9.183 -13.552 1.00 52.53 110 GLN A N 1
ATOM 890 C CA . GLN A 1 110 ? -12.590 -8.055 -14.413 1.00 52.53 110 GLN A CA 1
ATOM 891 C C . GLN A 1 110 ? -11.610 -7.172 -13.646 1.00 52.53 110 GLN A C 1
ATOM 893 O O . GLN A 1 110 ? -12.010 -6.299 -12.881 1.00 52.53 110 GLN A O 1
ATOM 898 N N . LEU A 1 111 ? -10.320 -7.467 -13.797 1.00 59.41 111 LEU A N 1
ATOM 899 C CA . LEU A 1 111 ? -9.280 -6.492 -13.509 1.00 59.41 111 LEU A CA 1
ATOM 900 C C . LEU A 1 111 ? -9.409 -5.405 -14.572 1.00 59.41 111 LEU A C 1
ATOM 902 O O . LEU A 1 111 ? -9.244 -5.685 -15.760 1.00 59.41 111 LEU A O 1
ATOM 906 N N . ASP A 1 112 ? -9.734 -4.183 -14.166 1.00 63.41 112 ASP A N 1
ATOM 907 C CA . ASP A 1 112 ? -9.528 -3.053 -15.056 1.00 63.41 112 ASP A CA 1
ATOM 908 C C . ASP A 1 112 ? -8.017 -2.833 -15.128 1.00 63.41 112 ASP A C 1
ATOM 910 O O . ASP A 1 112 ? -7.404 -2.387 -14.166 1.00 63.41 112 ASP A O 1
ATOM 914 N N . LEU A 1 113 ? -7.386 -3.183 -16.250 1.00 60.78 113 LEU A N 1
ATOM 915 C CA . LEU A 1 113 ? -5.943 -2.978 -16.430 1.00 60.78 113 LEU A CA 1
ATOM 916 C C . LEU A 1 113 ? -5.561 -1.484 -16.447 1.00 60.78 113 LEU A C 1
ATOM 918 O O . LEU A 1 113 ? -4.378 -1.154 -16.421 1.00 60.78 113 LEU A O 1
ATOM 922 N N . ARG A 1 114 ? -6.547 -0.570 -16.461 1.00 60.38 114 ARG A N 1
ATOM 923 C CA . ARG A 1 114 ? -6.337 0.862 -16.199 1.00 60.38 114 ARG A CA 1
ATOM 924 C C . ARG A 1 114 ? -6.132 1.161 -14.712 1.00 60.38 114 ARG A C 1
ATOM 926 O O . ARG A 1 114 ? -5.622 2.234 -14.387 1.00 60.38 114 ARG A O 1
ATOM 933 N N . ASP A 1 115 ? -6.520 0.257 -13.813 1.00 67.25 115 ASP A N 1
ATOM 934 C CA . ASP A 1 115 ? -6.262 0.411 -12.388 1.00 67.25 115 ASP A CA 1
ATOM 935 C C . ASP A 1 115 ? -4.777 0.184 -12.106 1.00 67.25 115 ASP A C 1
ATOM 937 O O . ASP A 1 115 ? -4.180 -0.848 -12.415 1.00 67.25 115 ASP A O 1
ATOM 941 N N . ARG A 1 116 ? -4.166 1.176 -11.459 1.00 76.25 116 ARG A N 1
ATOM 942 C CA . ARG A 1 116 ? -2.749 1.133 -11.094 1.00 76.25 116 ARG A CA 1
ATOM 943 C C . ARG A 1 116 ? -2.453 0.114 -9.984 1.00 76.25 116 ARG A C 1
ATOM 945 O O . ARG A 1 116 ? -1.321 -0.333 -9.864 1.00 76.25 116 ARG A O 1
ATOM 952 N N . PHE A 1 117 ? -3.439 -0.254 -9.164 1.00 85.50 117 PHE A N 1
ATOM 953 C CA . PHE A 1 117 ? -3.251 -1.086 -7.968 1.00 85.50 117 PHE A CA 1
ATOM 954 C C . PHE A 1 117 ? -4.425 -2.044 -7.762 1.00 85.50 117 PHE A C 1
ATOM 956 O O . PHE A 1 117 ? -5.533 -1.747 -8.190 1.00 85.50 117 PHE A O 1
ATOM 963 N N . TYR A 1 118 ? -4.208 -3.129 -7.015 1.00 87.69 118 TYR A N 1
ATOM 964 C CA . TYR A 1 118 ? -5.248 -4.016 -6.490 1.00 87.69 118 TYR A CA 1
ATOM 965 C C . TYR A 1 118 ? -5.720 -3.531 -5.101 1.00 87.69 118 TYR A C 1
ATOM 967 O O . TYR A 1 118 ? -4.990 -3.694 -4.118 1.00 87.69 118 TYR A O 1
ATOM 975 N N . PRO A 1 119 ? -6.924 -2.934 -4.965 1.00 84.31 119 PRO A N 1
ATOM 976 C CA . PRO A 1 119 ? -7.320 -2.274 -3.719 1.00 84.31 119 PRO A CA 1
ATOM 977 C C . PRO A 1 119 ? -8.055 -3.186 -2.728 1.00 84.31 119 PRO A C 1
ATOM 979 O O . PRO A 1 119 ? -8.015 -2.949 -1.522 1.00 84.31 119 PRO A O 1
ATOM 982 N N . PHE A 1 120 ? -8.747 -4.221 -3.212 1.00 85.38 120 PHE A N 1
ATOM 983 C CA . PHE A 1 120 ? -9.808 -4.890 -2.451 1.00 85.38 120 PHE A CA 1
ATOM 984 C C . PHE A 1 120 ? -9.316 -5.545 -1.160 1.00 85.38 120 PHE A C 1
ATOM 986 O O . PHE A 1 120 ? -9.886 -5.318 -0.095 1.00 85.38 120 PHE A O 1
ATOM 993 N N . GLY A 1 121 ? -8.253 -6.344 -1.254 1.00 88.88 121 GLY A N 1
ATOM 994 C CA . GLY A 1 121 ? -7.701 -7.040 -0.094 1.00 88.88 121 GLY A CA 1
ATOM 995 C C . GLY A 1 121 ? -7.099 -6.076 0.929 1.00 88.88 121 GLY A C 1
ATOM 996 O O . GLY A 1 121 ? -7.337 -6.219 2.123 1.00 88.88 121 GLY A O 1
ATOM 997 N N . VAL A 1 122 ? -6.385 -5.046 0.465 1.00 90.88 122 VAL A N 1
ATOM 998 C CA . VAL A 1 122 ? -5.758 -4.035 1.335 1.00 90.88 122 VAL A CA 1
ATOM 999 C C . VAL A 1 122 ? -6.814 -3.256 2.126 1.00 90.88 122 VAL A C 1
ATOM 1001 O O . VAL A 1 122 ? -6.680 -3.092 3.337 1.00 90.88 122 VAL A O 1
ATOM 1004 N N . VAL A 1 123 ? -7.902 -2.836 1.471 1.00 89.50 123 VAL A N 1
ATOM 1005 C CA . VAL A 1 123 ? -9.022 -2.142 2.130 1.00 89.50 123 VAL A CA 1
ATOM 1006 C C . VAL A 1 123 ? -9.668 -3.033 3.190 1.00 89.50 123 VAL A C 1
ATOM 1008 O O . VAL A 1 123 ? -9.880 -2.581 4.312 1.00 89.50 123 VAL A O 1
ATOM 1011 N N . MET A 1 124 ? -9.939 -4.306 2.882 1.00 89.94 124 MET A N 1
ATOM 1012 C CA . MET A 1 124 ? -10.507 -5.233 3.870 1.00 89.94 124 MET A CA 1
ATOM 1013 C C . MET A 1 124 ? -9.579 -5.430 5.072 1.00 89.94 124 MET A C 1
ATOM 1015 O O . MET A 1 124 ? -10.047 -5.378 6.205 1.00 89.94 124 MET A O 1
ATOM 1019 N N . MET A 1 125 ? -8.272 -5.585 4.837 1.00 92.62 125 MET A N 1
ATOM 1020 C CA . MET A 1 125 ? -7.285 -5.684 5.917 1.00 92.62 125 MET A CA 1
ATOM 1021 C C . MET A 1 125 ? -7.264 -4.432 6.796 1.00 92.62 125 MET A C 1
ATOM 1023 O O . MET A 1 125 ? -7.106 -4.551 8.004 1.00 92.62 125 MET A O 1
ATOM 1027 N N . SER A 1 126 ? -7.449 -3.242 6.216 1.00 89.25 126 SER A N 1
ATOM 1028 C CA . SER A 1 126 ? -7.488 -1.991 6.987 1.00 89.25 126 SER A CA 1
ATOM 1029 C C . SER A 1 126 ? -8.698 -1.894 7.921 1.00 89.25 126 SER A C 1
ATOM 1031 O O . SER A 1 126 ? -8.615 -1.253 8.963 1.00 89.25 126 SER A O 1
ATOM 1033 N N . LEU A 1 127 ? -9.809 -2.545 7.561 1.00 88.50 127 LEU A N 1
ATOM 1034 C CA . LEU A 1 127 ? -11.053 -2.570 8.335 1.00 88.50 127 LEU A CA 1
ATOM 1035 C C . LEU A 1 127 ? -11.087 -3.697 9.378 1.00 88.50 127 LEU A C 1
ATOM 1037 O O . LEU A 1 127 ? -11.987 -3.719 10.219 1.00 88.50 127 LEU A O 1
ATOM 1041 N N . LEU A 1 128 ? -10.152 -4.646 9.301 1.00 89.19 128 LEU A N 1
ATOM 1042 C CA . LEU A 1 128 ? -10.089 -5.790 10.197 1.00 89.19 128 LEU A CA 1
ATOM 1043 C C . LEU A 1 128 ? -9.586 -5.354 11.575 1.00 89.19 128 LEU A C 1
ATOM 1045 O O . LEU A 1 128 ? -8.456 -4.889 11.710 1.00 89.19 128 LEU A O 1
ATOM 1049 N N . ASN A 1 129 ? -10.411 -5.573 12.599 1.00 84.00 129 ASN A N 1
ATOM 1050 C CA . ASN A 1 129 ? -9.979 -5.539 13.990 1.00 84.00 129 ASN A CA 1
ATOM 1051 C C . ASN A 1 129 ? -9.852 -6.980 14.505 1.00 84.00 129 ASN A C 1
ATOM 1053 O O . ASN A 1 129 ? -10.858 -7.662 14.691 1.00 84.00 129 ASN A O 1
ATOM 1057 N N . THR A 1 130 ? -8.619 -7.454 14.694 1.00 77.50 130 THR A N 1
ATOM 1058 C CA . THR A 1 130 ? -8.337 -8.827 15.147 1.00 77.50 130 THR A CA 1
ATOM 1059 C C . THR A 1 130 ? -8.554 -9.036 16.641 1.00 77.50 130 THR A C 1
ATOM 1061 O O . THR A 1 130 ? -8.611 -10.182 17.084 1.00 77.50 130 THR A O 1
ATOM 1064 N N . ASP A 1 131 ? -8.678 -7.956 17.411 1.00 77.88 131 ASP A N 1
ATOM 1065 C CA . ASP A 1 131 ? -8.791 -8.020 18.871 1.00 77.88 131 ASP A CA 1
ATOM 1066 C C . ASP A 1 131 ? -10.250 -8.167 19.333 1.00 77.88 131 ASP A C 1
ATOM 1068 O O . ASP A 1 131 ? -10.522 -8.531 20.476 1.00 77.88 131 ASP A O 1
ATOM 1072 N N . GLU A 1 132 ? -11.202 -7.937 18.427 1.00 81.31 132 GLU A N 1
ATOM 1073 C CA . GLU A 1 132 ? -12.628 -8.152 18.655 1.00 81.31 132 GLU A CA 1
ATOM 1074 C C . GLU A 1 132 ? -13.016 -9.603 18.316 1.00 81.31 132 GLU A C 1
ATOM 1076 O O . GLU A 1 132 ? -12.623 -10.139 17.282 1.00 81.31 132 GLU A O 1
ATOM 1081 N N . ASP A 1 133 ? -13.814 -10.252 19.165 1.00 82.88 133 ASP A N 1
ATOM 1082 C CA . ASP A 1 133 ? -14.445 -11.545 18.857 1.00 82.88 133 ASP A CA 1
ATOM 1083 C C . ASP A 1 133 ? -15.905 -11.308 18.451 1.00 82.88 133 ASP A C 1
ATOM 1085 O O . ASP A 1 133 ? -16.820 -11.322 19.275 1.00 82.88 133 ASP A O 1
ATOM 1089 N N . THR A 1 134 ? -16.110 -10.973 17.175 1.00 84.94 134 THR A N 1
ATOM 1090 C CA . THR A 1 134 ? -17.409 -10.560 16.626 1.00 84.94 134 THR A CA 1
ATOM 1091 C C . THR A 1 134 ? -17.736 -11.311 15.339 1.00 84.94 134 THR A C 1
ATOM 1093 O O . THR A 1 134 ? -16.847 -11.729 14.596 1.00 84.94 134 THR A O 1
ATOM 1096 N N . ILE A 1 135 ? -19.029 -11.467 15.034 1.00 84.75 135 ILE A N 1
ATOM 1097 C CA . ILE A 1 135 ? -19.481 -12.076 13.769 1.00 84.75 135 ILE A CA 1
ATOM 1098 C C . ILE A 1 135 ? -18.924 -11.277 12.589 1.00 84.75 135 ILE A C 1
ATOM 1100 O O . ILE A 1 135 ? -18.441 -11.842 11.611 1.00 84.75 135 ILE A O 1
ATOM 1104 N N . GLU A 1 136 ? -18.946 -9.956 12.713 1.00 82.06 136 GLU A N 1
ATOM 1105 C CA . GLU A 1 136 ? -18.405 -9.000 11.762 1.00 82.06 136 GLU A CA 1
ATOM 1106 C C . GLU A 1 136 ? -16.958 -9.311 11.382 1.00 82.06 136 GLU A C 1
ATOM 1108 O O . GLU A 1 136 ? -16.633 -9.302 10.192 1.00 82.06 136 GLU A O 1
ATOM 1113 N N . ARG A 1 137 ? -16.110 -9.622 12.370 1.00 86.62 137 ARG A N 1
ATOM 1114 C CA . ARG A 1 137 ? -14.725 -10.030 12.136 1.00 86.62 137 ARG A CA 1
ATOM 1115 C C . ARG A 1 137 ? -14.657 -11.306 11.305 1.00 86.62 137 ARG A C 1
ATOM 1117 O O . ARG A 1 137 ? -13.968 -11.306 10.290 1.00 86.62 137 ARG A O 1
ATOM 1124 N N . TYR A 1 138 ? -15.361 -12.367 11.698 1.00 87.38 138 TYR A N 1
ATOM 1125 C CA . TYR A 1 138 ? -15.287 -13.652 10.990 1.00 87.38 138 TYR A CA 1
ATOM 1126 C C . TYR A 1 138 ? -15.765 -13.549 9.541 1.00 87.38 138 TYR A C 1
ATOM 1128 O O . TYR A 1 138 ? -15.153 -14.131 8.647 1.00 87.38 138 TYR A O 1
ATOM 1136 N N . VAL A 1 139 ? -16.813 -12.759 9.283 1.00 85.94 139 VAL A N 1
ATOM 1137 C CA . VAL A 1 139 ? -17.263 -12.489 7.910 1.00 85.94 139 VAL A CA 1
ATOM 1138 C C . VAL A 1 139 ? -16.168 -11.751 7.132 1.00 85.94 139 VAL A C 1
ATOM 1140 O O . VAL A 1 139 ? -15.902 -12.088 5.982 1.00 85.94 139 VAL A O 1
ATOM 1143 N N . LEU A 1 140 ? -15.489 -10.774 7.743 1.00 88.12 140 LEU A N 1
ATOM 1144 C CA . LEU A 1 140 ? -14.392 -10.052 7.092 1.00 88.12 140 LEU A CA 1
ATOM 1145 C C . LEU A 1 140 ? -13.192 -10.967 6.792 1.00 88.12 140 LEU A C 1
ATOM 1147 O O . LEU A 1 140 ? -12.640 -10.905 5.694 1.00 88.12 140 LEU A O 1
ATOM 1151 N N . GLU A 1 141 ? -12.816 -11.840 7.730 1.00 91.44 141 GLU A N 1
ATOM 1152 C CA . GLU A 1 141 ? -11.749 -12.834 7.552 1.00 91.44 141 GLU A CA 1
ATOM 1153 C C . GLU A 1 141 ? -12.064 -13.802 6.405 1.00 91.44 141 GLU A C 1
ATOM 1155 O O . GLU A 1 141 ? -11.203 -14.056 5.561 1.00 91.44 141 GLU A O 1
ATOM 1160 N N . GLU A 1 142 ? -13.301 -14.294 6.312 1.00 89.38 142 GLU A N 1
ATOM 1161 C CA . GLU A 1 142 ? -13.738 -15.153 5.207 1.00 89.38 142 GLU A CA 1
ATOM 1162 C C . GLU A 1 142 ? -13.591 -14.439 3.851 1.00 89.38 142 GLU A C 1
ATOM 1164 O O . GLU A 1 142 ? -13.098 -15.002 2.871 1.00 89.38 142 GLU A O 1
ATOM 1169 N N . GLN A 1 143 ? -13.946 -13.157 3.795 1.00 87.50 143 GLN A N 1
ATOM 1170 C CA . GLN A 1 143 ? -13.834 -12.348 2.582 1.00 87.50 143 GLN A CA 1
ATOM 1171 C C . GLN A 1 143 ? -12.373 -12.083 2.208 1.00 87.50 143 GLN A C 1
ATOM 1173 O O . GLN A 1 143 ? -12.012 -12.174 1.033 1.00 87.50 143 GLN A O 1
ATOM 1178 N N . ILE A 1 144 ? -11.506 -11.849 3.193 1.00 92.25 144 ILE A N 1
ATOM 1179 C CA . ILE A 1 144 ? -10.054 -11.766 2.993 1.00 92.25 144 ILE A CA 1
ATOM 1180 C C . ILE A 1 144 ? -9.510 -13.087 2.432 1.00 92.25 144 ILE A C 1
ATOM 1182 O O . ILE A 1 144 ? -8.725 -13.071 1.482 1.00 92.25 144 ILE A O 1
ATOM 1186 N N . ILE A 1 145 ? -9.957 -14.231 2.955 1.00 92.88 145 ILE A N 1
ATOM 1187 C CA . ILE A 1 145 ? -9.577 -15.560 2.455 1.00 92.88 145 ILE A CA 1
ATOM 1188 C C . ILE A 1 145 ? -9.965 -15.725 0.986 1.00 92.88 145 ILE A C 1
ATOM 1190 O O . ILE A 1 145 ? -9.127 -16.133 0.177 1.00 92.88 145 ILE A O 1
ATOM 1194 N N . PHE A 1 146 ? -11.195 -15.361 0.614 1.00 88.75 146 PHE A N 1
ATOM 1195 C CA . PHE A 1 146 ? -11.618 -15.394 -0.785 1.00 88.75 146 PHE A CA 1
ATOM 1196 C C . PHE A 1 146 ? -10.724 -14.517 -1.666 1.00 88.75 146 PHE A C 1
ATOM 1198 O O . PHE A 1 146 ? -10.253 -14.977 -2.705 1.00 88.75 146 PHE A O 1
ATOM 1205 N N . ARG A 1 147 ? -10.389 -13.307 -1.207 1.00 89.81 147 ARG A N 1
ATOM 1206 C CA . ARG A 1 147 ? -9.506 -12.385 -1.936 1.00 89.81 147 ARG A CA 1
ATOM 1207 C C . ARG A 1 147 ? -8.078 -12.902 -2.086 1.00 89.81 147 ARG A C 1
ATOM 1209 O O . ARG A 1 147 ? -7.449 -12.614 -3.099 1.00 89.81 147 ARG A O 1
ATOM 1216 N N . LEU A 1 148 ? -7.554 -13.668 -1.131 1.00 93.62 148 LEU A N 1
ATOM 1217 C CA . LEU A 1 148 ? -6.255 -14.334 -1.290 1.00 93.62 148 LEU A CA 1
ATOM 1218 C C . LEU A 1 148 ? -6.322 -15.403 -2.388 1.00 93.62 148 LEU A C 1
ATOM 1220 O O . LEU A 1 148 ? -5.458 -15.447 -3.263 1.00 93.62 148 LEU A O 1
ATOM 1224 N N . CYS A 1 149 ? -7.369 -16.228 -2.391 1.00 90.56 149 CYS A N 1
ATOM 1225 C CA . CYS A 1 149 ? -7.590 -17.211 -3.455 1.00 90.56 149 CYS A CA 1
ATOM 1226 C C . CYS A 1 149 ? -7.742 -16.542 -4.832 1.00 90.56 149 CYS A C 1
ATOM 1228 O O . CYS A 1 149 ? -7.288 -17.079 -5.842 1.00 90.56 149 CYS A O 1
ATOM 1230 N N . ASP A 1 150 ? -8.343 -15.356 -4.881 1.00 86.56 150 ASP A N 1
ATOM 1231 C CA . ASP A 1 150 ? -8.448 -14.554 -6.096 1.00 86.56 150 ASP A CA 1
ATOM 1232 C C . ASP A 1 150 ? -7.085 -14.061 -6.581 1.00 86.56 150 ASP A C 1
ATOM 1234 O O . ASP A 1 150 ? -6.777 -14.194 -7.763 1.00 86.56 150 ASP A O 1
ATOM 1238 N N . CYS A 1 151 ? -6.235 -13.562 -5.680 1.00 91.50 151 CYS A N 1
ATOM 1239 C CA . CYS A 1 151 ? -4.866 -13.179 -6.017 1.00 91.50 151 CYS A CA 1
ATOM 1240 C C . CYS A 1 151 ? -4.063 -14.354 -6.594 1.00 91.50 151 CYS A C 1
ATOM 1242 O O . CYS A 1 151 ? -3.342 -14.170 -7.569 1.00 91.50 151 CYS A O 1
ATOM 1244 N N . GLU A 1 152 ? -4.209 -15.567 -6.052 1.00 92.19 152 GLU A N 1
ATOM 1245 C CA . GLU A 1 152 ? -3.573 -16.760 -6.629 1.00 92.19 152 GLU A CA 1
ATOM 1246 C C . GLU A 1 152 ? -4.038 -17.005 -8.071 1.00 92.19 152 GLU A C 1
ATOM 1248 O O . GLU A 1 152 ? -3.208 -17.232 -8.951 1.00 92.19 152 GLU A O 1
ATOM 1253 N N . LYS A 1 153 ? -5.345 -16.901 -8.346 1.00 87.88 153 LYS A N 1
ATOM 1254 C CA . LYS A 1 153 ? -5.881 -17.030 -9.712 1.00 87.88 153 LYS A CA 1
ATOM 1255 C C . LYS A 1 153 ? -5.346 -15.934 -10.632 1.00 87.88 153 LYS A C 1
ATOM 1257 O O . LYS A 1 153 ? -4.918 -16.256 -11.733 1.00 87.88 153 LYS A O 1
ATOM 1262 N N . ILE A 1 154 ? -5.310 -14.683 -10.166 1.00 87.00 154 ILE A N 1
ATOM 1263 C CA . ILE A 1 154 ? -4.751 -13.539 -10.907 1.00 87.00 154 ILE A CA 1
ATOM 1264 C C . ILE A 1 154 ? -3.307 -13.802 -11.333 1.00 87.00 154 ILE A C 1
ATOM 1266 O O . ILE A 1 154 ? -2.926 -13.524 -12.465 1.00 87.00 154 ILE A O 1
ATOM 1270 N N . LEU A 1 155 ? -2.507 -14.380 -10.442 1.00 91.06 155 LEU A N 1
ATOM 1271 C CA . LEU A 1 155 ? -1.092 -14.631 -10.698 1.00 91.06 155 LEU A CA 1
ATOM 1272 C C . LEU A 1 155 ? -0.833 -15.864 -11.577 1.00 91.06 155 LEU A C 1
ATOM 1274 O O . LEU A 1 155 ? 0.271 -16.004 -12.099 1.00 91.06 155 LEU A O 1
ATOM 1278 N N . THR A 1 156 ? -1.801 -16.773 -11.731 1.00 88.44 156 THR A N 1
ATOM 1279 C CA . THR A 1 156 ? -1.558 -18.103 -12.328 1.00 88.44 156 THR A CA 1
ATOM 1280 C C . THR A 1 156 ? -2.419 -18.430 -13.542 1.00 88.44 156 THR A C 1
ATOM 1282 O O . THR A 1 156 ? -2.038 -19.285 -14.341 1.00 88.44 156 THR A O 1
ATOM 1285 N N . ILE A 1 157 ? -3.563 -17.769 -13.715 1.00 84.25 157 ILE A N 1
ATOM 1286 C CA . ILE A 1 157 ? -4.549 -18.111 -14.739 1.00 84.25 157 ILE A CA 1
ATOM 1287 C C . ILE A 1 157 ? -4.639 -16.978 -15.756 1.00 84.25 157 ILE A C 1
ATOM 1289 O O . ILE A 1 157 ? -4.847 -15.823 -15.408 1.00 84.25 157 ILE A O 1
ATOM 1293 N N . SER A 1 158 ? -4.527 -17.329 -17.038 1.00 80.75 158 SER A N 1
ATOM 1294 C CA . SER A 1 158 ? -4.913 -16.427 -18.126 1.00 80.75 158 SER A CA 1
ATOM 1295 C C . SER A 1 158 ? -6.402 -16.564 -18.399 1.00 80.75 158 SER A C 1
ATOM 1297 O O . SER A 1 158 ? -6.918 -17.677 -18.524 1.00 80.75 158 SER A O 1
ATOM 1299 N N . ILE A 1 159 ? -7.087 -15.436 -18.523 1.00 75.81 159 ILE A N 1
ATOM 1300 C CA . ILE A 1 159 ? -8.509 -15.373 -18.823 1.00 75.81 159 ILE A CA 1
ATOM 1301 C C . ILE A 1 159 ? -8.651 -14.772 -20.225 1.00 75.81 159 ILE A C 1
ATOM 1303 O O . ILE A 1 159 ? -8.388 -13.578 -20.398 1.00 75.81 159 ILE A O 1
ATOM 1307 N N . PRO A 1 160 ? -9.057 -15.576 -21.230 1.00 75.31 160 PRO A N 1
ATOM 1308 C CA . PRO A 1 160 ? -9.172 -15.116 -22.608 1.00 75.31 160 PRO A CA 1
ATOM 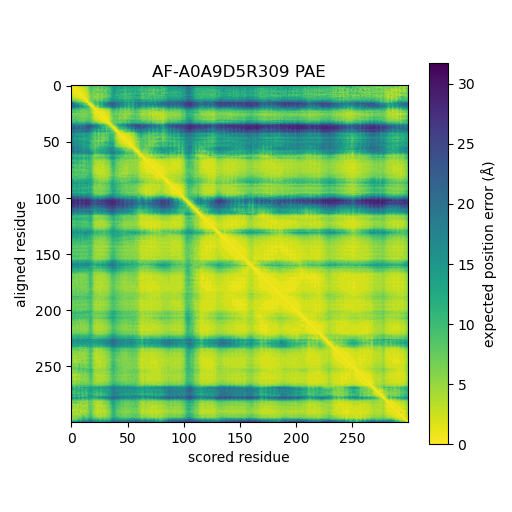1309 C C . PRO A 1 160 ? -9.964 -13.812 -22.713 1.00 75.31 160 PRO A C 1
ATOM 1311 O O . PRO A 1 160 ? -11.052 -13.698 -22.150 1.00 75.31 160 PRO A O 1
ATOM 1314 N N . SER A 1 161 ? -9.404 -12.840 -23.436 1.00 69.94 161 SER A N 1
ATOM 1315 C CA . SER A 1 161 ? -9.997 -11.513 -23.667 1.00 69.94 161 SER A CA 1
ATOM 1316 C C . SER A 1 161 ? -10.173 -10.624 -22.426 1.00 69.94 161 SER A C 1
ATOM 1318 O O . SER A 1 161 ? -10.777 -9.561 -22.552 1.00 69.94 161 SER A O 1
ATOM 1320 N N . VAL A 1 162 ? -9.657 -11.018 -21.255 1.00 71.69 162 VAL A N 1
ATOM 1321 C CA . VAL A 1 162 ? -9.697 -10.201 -20.030 1.00 71.69 162 VAL A CA 1
ATOM 1322 C C . VAL A 1 162 ? -8.287 -9.822 -19.585 1.00 71.69 162 VAL A C 1
ATOM 1324 O O . VAL A 1 162 ? -7.992 -8.636 -19.510 1.00 71.69 162 VAL A O 1
ATOM 1327 N N . TYR A 1 163 ? -7.427 -10.806 -19.305 1.00 76.62 163 TYR A N 1
ATOM 1328 C CA . TYR A 1 163 ? -6.011 -10.582 -18.989 1.00 76.62 163 TYR A CA 1
ATOM 1329 C C . TYR A 1 163 ? -5.212 -11.893 -19.032 1.00 76.62 163 TYR A C 1
ATOM 1331 O O . TYR A 1 163 ? -5.752 -12.996 -18.918 1.00 76.62 163 TYR A O 1
ATOM 1339 N N . SER A 1 164 ? -3.897 -11.758 -19.102 1.00 84.00 164 SER A N 1
ATOM 1340 C CA . SER A 1 164 ? -2.894 -12.783 -18.836 1.00 84.00 164 SER A CA 1
ATOM 1341 C C . SER A 1 164 ? -1.982 -12.333 -17.687 1.00 84.00 164 SER A C 1
ATOM 1343 O O . SER A 1 164 ? -1.771 -11.131 -17.513 1.00 84.00 164 SER A O 1
ATOM 1345 N N . PRO A 1 165 ? -1.394 -13.253 -16.899 1.00 84.00 165 PRO A N 1
ATOM 1346 C CA . PRO A 1 165 ? -0.485 -12.880 -15.813 1.00 84.00 165 PRO A CA 1
ATOM 1347 C C . PRO A 1 165 ? 0.694 -11.997 -16.258 1.00 84.00 165 PRO A C 1
ATOM 1349 O O . PRO A 1 165 ? 1.207 -11.215 -15.468 1.00 84.00 165 PRO A O 1
ATOM 1352 N N . THR A 1 166 ? 1.105 -12.079 -17.527 1.00 87.75 166 THR A N 1
ATOM 1353 C CA . THR A 1 166 ? 2.169 -11.246 -18.109 1.00 87.75 166 THR A CA 1
ATOM 1354 C C . THR A 1 166 ? 1.766 -9.791 -18.355 1.00 87.75 166 THR A C 1
ATOM 1356 O O . THR A 1 166 ? 2.648 -8.951 -18.482 1.00 87.75 166 THR A O 1
ATOM 1359 N N . GLU A 1 167 ? 0.467 -9.488 -18.417 1.00 87.12 167 GLU A N 1
ATOM 1360 C CA . GLU A 1 167 ? -0.077 -8.133 -18.617 1.00 87.12 167 GLU A CA 1
ATOM 1361 C C . GLU A 1 167 ? -0.301 -7.385 -17.293 1.00 87.12 167 GLU A C 1
ATOM 1363 O O . GLU A 1 167 ? -0.719 -6.228 -17.287 1.00 87.12 167 GLU A O 1
ATOM 1368 N N . LEU A 1 168 ? -0.036 -8.026 -16.150 1.00 89.88 168 LEU A N 1
ATOM 1369 C CA . LEU A 1 168 ? -0.131 -7.372 -14.848 1.00 89.88 168 LEU A CA 1
ATOM 1370 C C . LEU A 1 168 ? 0.929 -6.274 -14.736 1.00 89.88 168 LEU A C 1
ATOM 1372 O O . LEU A 1 168 ? 2.085 -6.480 -15.098 1.00 89.88 168 LEU A O 1
ATOM 1376 N N . THR A 1 169 ? 0.555 -5.118 -14.193 1.00 90.88 169 THR A N 1
ATOM 1377 C CA . THR A 1 169 ? 1.498 -4.026 -13.922 1.00 90.88 169 THR A CA 1
ATOM 1378 C C . THR A 1 169 ? 2.229 -4.249 -12.597 1.00 90.88 169 THR A C 1
ATOM 1380 O O . THR A 1 169 ? 1.741 -4.933 -11.690 1.00 90.88 169 THR A O 1
ATOM 1383 N N . ALA A 1 170 ? 3.392 -3.614 -12.435 1.00 92.75 170 ALA A N 1
ATOM 1384 C CA . ALA A 1 170 ? 4.144 -3.638 -11.184 1.00 92.75 170 ALA A CA 1
ATOM 1385 C C . ALA A 1 170 ? 3.312 -3.114 -10.001 1.00 92.75 170 ALA A C 1
ATOM 1387 O O . ALA A 1 170 ? 3.422 -3.637 -8.892 1.00 92.75 170 ALA A O 1
ATOM 1388 N N . GLY A 1 171 ? 2.438 -2.134 -10.258 1.00 91.06 171 GLY A N 1
ATOM 1389 C CA . GLY A 1 171 ? 1.506 -1.570 -9.285 1.00 91.06 171 GLY A CA 1
ATOM 1390 C C . GLY A 1 171 ? 0.519 -2.595 -8.721 1.00 91.06 171 GLY A C 1
ATOM 1391 O O . GLY A 1 171 ? 0.347 -2.718 -7.502 1.00 91.06 171 GLY A O 1
ATOM 1392 N N . ILE A 1 172 ? -0.076 -3.408 -9.596 1.00 91.38 172 ILE A N 1
ATOM 1393 C CA . ILE A 1 172 ? -0.949 -4.519 -9.198 1.00 91.38 172 ILE A CA 1
ATOM 1394 C C . ILE A 1 172 ? -0.158 -5.566 -8.403 1.00 91.38 172 ILE A C 1
ATOM 1396 O O . ILE A 1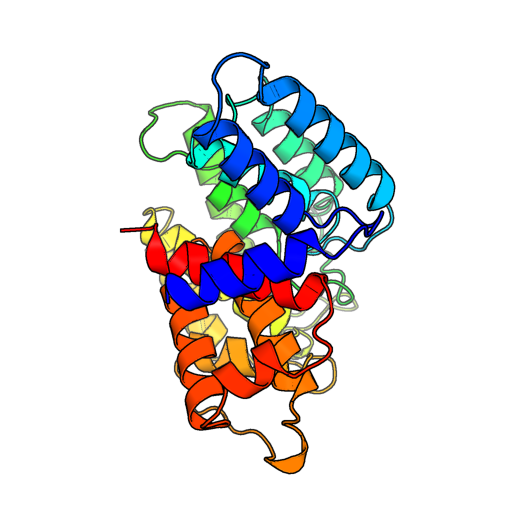 172 ? -0.616 -6.027 -7.360 1.00 91.38 172 ILE A O 1
ATOM 1400 N N . LEU A 1 173 ? 1.052 -5.917 -8.843 1.00 94.56 173 LEU A N 1
ATOM 1401 C CA . LEU A 1 173 ? 1.855 -6.930 -8.157 1.00 94.56 173 LEU A CA 1
ATOM 1402 C C . LEU A 1 173 ? 2.288 -6.509 -6.750 1.00 94.56 173 LEU A C 1
ATOM 1404 O O . LEU A 1 173 ? 2.159 -7.300 -5.812 1.00 94.56 173 LEU A O 1
ATOM 1408 N N . HIS A 1 174 ? 2.788 -5.283 -6.579 1.00 93.81 174 HIS A N 1
ATOM 1409 C CA . HIS A 1 174 ? 3.266 -4.831 -5.269 1.00 93.81 174 HIS A CA 1
ATOM 1410 C C . HIS A 1 174 ? 2.105 -4.665 -4.274 1.00 93.81 174 HIS A C 1
ATOM 1412 O O . HIS A 1 174 ? 2.232 -5.061 -3.113 1.00 93.81 174 HIS A O 1
ATOM 1418 N N . SER A 1 175 ? 0.920 -4.260 -4.750 1.00 93.69 175 SER A N 1
ATOM 1419 C CA . SER A 1 175 ? -0.310 -4.217 -3.940 1.00 93.69 175 SER A CA 1
ATOM 1420 C C . SER A 1 175 ? -0.856 -5.599 -3.562 1.00 93.69 175 SER A C 1
ATOM 1422 O O . SER A 1 175 ? -1.229 -5.798 -2.403 1.00 93.69 175 SER A O 1
ATOM 1424 N N . ILE A 1 176 ? -0.825 -6.592 -4.462 1.00 95.62 176 ILE A N 1
ATOM 1425 C CA . ILE A 1 176 ? -1.125 -7.996 -4.113 1.00 95.62 176 ILE A CA 1
ATOM 1426 C C . ILE A 1 176 ? -0.131 -8.512 -3.065 1.00 95.62 176 ILE A C 1
ATOM 1428 O O . ILE A 1 176 ? -0.529 -9.118 -2.067 1.00 95.62 176 ILE A O 1
ATOM 1432 N N . GLY A 1 177 ? 1.163 -8.246 -3.258 1.00 96.44 177 GLY A N 1
ATOM 1433 C CA . GLY A 1 177 ? 2.202 -8.642 -2.311 1.00 96.44 177 GLY A CA 1
ATOM 1434 C C . GLY A 1 177 ? 2.017 -8.001 -0.932 1.00 96.44 177 GLY A C 1
ATOM 1435 O O . GLY A 1 177 ? 2.239 -8.660 0.084 1.00 96.44 177 GLY A O 1
ATOM 1436 N N . ALA A 1 178 ? 1.585 -6.738 -0.884 1.00 95.31 178 ALA A N 1
ATOM 1437 C CA . ALA A 1 178 ? 1.334 -6.017 0.359 1.00 95.31 178 ALA A CA 1
ATOM 1438 C C . ALA A 1 178 ? 0.092 -6.551 1.080 1.00 95.31 178 ALA A C 1
ATOM 1440 O O . ALA A 1 178 ? 0.139 -6.794 2.284 1.00 95.31 178 ALA A O 1
ATOM 1441 N N . PHE A 1 179 ? -0.989 -6.822 0.344 1.00 96.31 179 PHE A N 1
ATOM 1442 C CA . PHE A 1 179 ? -2.170 -7.491 0.885 1.00 96.31 179 PHE A CA 1
ATOM 1443 C C . PHE A 1 179 ? -1.818 -8.849 1.510 1.00 96.31 179 PHE A C 1
ATOM 1445 O O . PHE A 1 179 ? -2.194 -9.123 2.649 1.00 96.31 179 PHE A O 1
ATOM 1452 N N . ALA A 1 180 ? -1.041 -9.677 0.808 1.00 97.50 180 ALA A N 1
ATOM 1453 C CA . ALA A 1 180 ? -0.606 -10.964 1.336 1.00 97.50 180 ALA A CA 1
ATOM 1454 C C . ALA A 1 180 ? 0.287 -10.805 2.583 1.00 97.50 180 ALA A C 1
ATOM 1456 O O . ALA A 1 180 ? 0.117 -11.531 3.558 1.00 97.50 180 ALA A O 1
ATOM 1457 N N . ALA A 1 181 ? 1.195 -9.825 2.604 1.00 95.81 181 ALA A N 1
ATOM 1458 C CA . ALA A 1 181 ? 1.997 -9.527 3.793 1.00 95.81 181 ALA A CA 1
ATOM 1459 C C . ALA A 1 181 ? 1.133 -9.098 4.993 1.00 95.81 181 ALA A C 1
ATOM 1461 O O . ALA A 1 181 ? 1.389 -9.533 6.116 1.00 95.81 181 ALA A O 1
ATOM 1462 N N . LEU A 1 182 ? 0.087 -8.299 4.761 1.00 95.12 182 LEU A N 1
ATOM 1463 C CA . LEU A 1 182 ? -0.866 -7.899 5.796 1.00 95.12 182 LEU A CA 1
ATOM 1464 C C . LEU A 1 182 ? -1.646 -9.091 6.348 1.00 95.12 182 LEU A C 1
ATOM 1466 O O . LEU A 1 182 ? -1.742 -9.231 7.567 1.00 95.12 182 LEU A O 1
ATOM 1470 N N . ALA A 1 183 ? -2.175 -9.951 5.476 1.00 96.31 183 ALA A N 1
ATOM 1471 C CA . ALA A 1 183 ? -2.918 -11.138 5.887 1.00 96.31 183 ALA A CA 1
ATOM 1472 C C . ALA A 1 183 ? -2.039 -12.103 6.700 1.00 96.31 183 ALA A C 1
ATOM 1474 O O . ALA A 1 183 ? -2.452 -12.584 7.753 1.00 96.31 183 ALA A O 1
ATOM 1475 N N . GLU A 1 184 ? -0.789 -12.314 6.270 1.00 96.12 184 GLU A N 1
ATOM 1476 C CA . GLU A 1 184 ? 0.192 -13.103 7.019 1.00 96.12 184 GLU A CA 1
ATOM 1477 C C . GLU A 1 184 ? 0.465 -12.508 8.407 1.00 96.12 184 GLU A C 1
ATOM 1479 O O . GLU A 1 184 ? 0.409 -13.238 9.397 1.00 96.12 184 GLU A O 1
ATOM 1484 N N . LYS A 1 185 ? 0.725 -11.193 8.487 1.00 93.31 185 LYS A N 1
ATOM 1485 C CA . LYS A 1 185 ? 1.003 -10.475 9.744 1.00 93.31 185 LYS A CA 1
ATOM 1486 C C . LYS A 1 185 ? -0.134 -10.629 10.757 1.00 93.31 185 LYS A C 1
ATOM 1488 O O . LYS A 1 185 ? 0.137 -10.802 11.939 1.00 93.31 185 LYS A O 1
ATOM 1493 N N . HIS A 1 186 ? -1.381 -10.589 10.293 1.00 92.69 186 HIS A N 1
ATOM 1494 C CA . HIS A 1 186 ? -2.574 -10.689 11.139 1.00 92.69 186 HIS A CA 1
ATOM 1495 C C . HIS A 1 186 ? -3.074 -12.132 11.323 1.00 92.69 186 HIS A C 1
ATOM 1497 O O . HIS A 1 186 ? -4.133 -12.346 11.902 1.00 92.69 186 HIS A O 1
ATOM 1503 N N . GLY A 1 187 ? -2.341 -13.137 10.830 1.00 93.25 187 GLY A N 1
ATOM 1504 C CA . GLY A 1 187 ? -2.705 -14.545 11.002 1.00 93.25 187 GLY A CA 1
ATOM 1505 C C . GLY A 1 187 ? -3.913 -15.007 10.179 1.00 93.25 187 GLY A C 1
ATOM 1506 O O . GLY A 1 187 ? -4.415 -16.107 10.413 1.00 93.25 187 GLY A O 1
ATOM 1507 N N . VAL A 1 188 ? -4.356 -14.232 9.185 1.00 94.12 188 VAL A N 1
ATOM 1508 C CA . VAL A 1 188 ? -5.469 -14.603 8.302 1.00 94.12 188 VAL A CA 1
ATOM 1509 C C . VAL A 1 188 ? -4.934 -15.451 7.150 1.00 94.12 188 VAL A C 1
ATOM 1511 O O . VAL A 1 188 ? -4.272 -14.967 6.235 1.00 94.12 188 VAL A O 1
ATOM 1514 N N . TYR A 1 189 ? -5.198 -16.756 7.216 1.00 95.81 189 TYR A N 1
ATOM 1515 C CA . TYR A 1 189 ? -4.759 -17.767 6.245 1.00 95.81 189 TYR A CA 1
ATOM 1516 C C . TYR A 1 189 ? -3.263 -17.681 5.851 1.00 95.81 189 TYR A C 1
ATOM 1518 O O . TYR A 1 189 ? -2.904 -17.632 4.666 1.00 95.81 189 TYR A O 1
ATOM 1526 N N . PRO A 1 190 ? -2.348 -17.717 6.841 1.00 96.44 190 PRO A N 1
ATOM 1527 C CA . PRO A 1 190 ? -0.948 -17.326 6.671 1.00 96.44 190 PRO A CA 1
ATOM 1528 C C . PRO A 1 190 ? -0.173 -18.210 5.687 1.00 96.44 190 PRO A C 1
ATOM 1530 O O . PRO A 1 190 ? 0.744 -17.737 5.019 1.00 96.44 190 PRO A O 1
ATOM 1533 N N . HIS A 1 191 ? -0.536 -19.489 5.550 1.00 97.00 191 HIS A N 1
ATOM 1534 C CA . HIS A 1 191 ? 0.081 -20.378 4.563 1.00 97.00 191 HIS A CA 1
ATOM 1535 C C . HIS A 1 191 ? -0.181 -19.906 3.124 1.00 97.00 191 HIS A C 1
ATOM 1537 O O . HIS A 1 191 ? 0.746 -19.817 2.319 1.00 97.00 191 HIS A O 1
ATOM 1543 N N . LYS A 1 192 ? -1.439 -19.574 2.799 1.00 97.06 192 LYS A N 1
ATOM 1544 C CA . LYS A 1 192 ? -1.816 -19.076 1.470 1.00 97.06 192 LYS A CA 1
ATOM 1545 C C . LYS A 1 192 ? -1.191 -17.705 1.210 1.00 97.06 192 LYS A C 1
ATOM 1547 O O . LYS A 1 192 ? -0.659 -17.476 0.129 1.00 97.06 192 LYS A O 1
ATOM 1552 N N . ALA A 1 193 ? -1.174 -16.837 2.218 1.00 97.81 193 ALA A N 1
ATOM 1553 C CA . ALA A 1 193 ? -0.510 -15.541 2.143 1.00 97.81 193 ALA A CA 1
ATOM 1554 C C . ALA A 1 193 ? 0.992 -15.665 1.805 1.00 97.81 193 ALA A C 1
ATOM 1556 O O . ALA A 1 193 ? 1.471 -15.020 0.872 1.00 97.81 193 ALA A O 1
ATOM 1557 N N . LYS A 1 194 ? 1.727 -16.563 2.479 1.00 97.62 194 LYS A N 1
ATOM 1558 C CA . LYS A 1 194 ? 3.136 -16.863 2.156 1.00 97.62 194 LYS A CA 1
ATOM 1559 C C . LYS A 1 194 ? 3.312 -17.353 0.720 1.00 97.62 194 LYS A C 1
ATOM 1561 O O . LYS A 1 194 ? 4.192 -16.866 0.017 1.00 97.62 194 LYS A O 1
ATOM 1566 N N . GLN A 1 195 ? 2.457 -18.275 0.274 1.00 97.94 195 GLN A N 1
ATOM 1567 C CA . GLN A 1 195 ? 2.480 -18.790 -1.097 1.00 97.94 195 GLN A CA 1
ATOM 1568 C C . GLN A 1 195 ? 2.319 -17.657 -2.126 1.00 97.94 195 GLN A C 1
ATOM 1570 O O . GLN A 1 195 ? 3.098 -17.576 -3.072 1.00 97.94 195 GLN A O 1
ATOM 1575 N N . ILE A 1 196 ? 1.360 -16.748 -1.915 1.00 97.94 196 ILE A N 1
ATOM 1576 C CA . ILE A 1 196 ? 1.114 -15.603 -2.806 1.00 97.94 196 ILE A CA 1
ATOM 1577 C C . ILE A 1 196 ? 2.313 -14.650 -2.837 1.00 97.94 196 ILE A C 1
ATOM 1579 O O . ILE A 1 196 ? 2.700 -14.202 -3.913 1.00 97.94 196 ILE A O 1
ATOM 1583 N N . LYS A 1 197 ? 2.953 -14.369 -1.694 1.00 97.00 197 LYS A N 1
ATOM 1584 C CA . LYS A 1 197 ? 4.167 -13.532 -1.656 1.00 97.00 197 LYS A CA 1
ATOM 1585 C C . LYS A 1 197 ? 5.292 -14.119 -2.508 1.00 97.00 197 LYS A C 1
ATOM 1587 O O . LYS A 1 197 ? 5.949 -13.377 -3.233 1.00 97.00 197 LYS A O 1
ATOM 1592 N N . GLU A 1 198 ? 5.503 -15.433 -2.448 1.00 97.06 198 GLU A N 1
ATOM 1593 C CA . GLU A 1 198 ? 6.501 -16.102 -3.292 1.00 97.06 198 GLU A CA 1
ATOM 1594 C C . GLU A 1 198 ? 6.111 -16.080 -4.776 1.00 97.06 198 GLU A C 1
ATOM 1596 O O . GLU A 1 198 ? 6.969 -15.861 -5.629 1.00 97.06 198 GLU A O 1
ATOM 1601 N N . MET A 1 199 ? 4.821 -16.210 -5.101 1.00 96.88 199 MET A N 1
ATOM 1602 C CA . MET A 1 199 ? 4.338 -16.053 -6.478 1.00 96.88 199 MET A CA 1
ATOM 1603 C C . MET A 1 199 ? 4.596 -14.642 -7.017 1.00 96.88 199 MET A C 1
ATOM 1605 O O . MET A 1 199 ? 5.128 -14.509 -8.114 1.00 96.88 199 MET A O 1
ATOM 1609 N N . VAL A 1 200 ? 4.307 -13.588 -6.243 1.00 96.81 200 VAL A N 1
ATOM 1610 C CA . VAL A 1 200 ? 4.587 -12.190 -6.633 1.00 96.81 200 VAL A CA 1
ATOM 1611 C C . VAL A 1 200 ? 6.077 -11.980 -6.925 1.00 96.81 200 VAL A C 1
ATOM 1613 O O . VAL A 1 200 ? 6.430 -11.319 -7.904 1.00 96.81 200 VAL A O 1
ATOM 1616 N N . LYS A 1 201 ? 6.969 -12.599 -6.138 1.00 94.75 201 LYS A N 1
ATOM 1617 C CA . LYS A 1 201 ? 8.423 -12.547 -6.370 1.00 94.75 201 LYS A CA 1
ATOM 1618 C C . LYS A 1 201 ? 8.868 -13.214 -7.671 1.00 94.75 201 LYS A C 1
ATOM 1620 O O . LYS A 1 201 ? 9.941 -12.863 -8.162 1.00 94.75 201 LYS A O 1
ATOM 1625 N N . MET A 1 202 ? 8.086 -14.123 -8.241 1.00 92.94 202 MET A N 1
ATOM 1626 C CA . MET A 1 202 ? 8.419 -14.816 -9.493 1.00 92.94 202 MET A CA 1
ATOM 1627 C C . MET A 1 202 ? 7.547 -14.380 -10.676 1.00 92.94 202 MET A C 1
ATOM 1629 O O . MET A 1 202 ? 7.825 -14.774 -11.807 1.00 92.94 202 MET A O 1
ATOM 1633 N N . ALA A 1 203 ? 6.506 -13.583 -10.433 1.00 92.56 203 ALA A N 1
ATOM 1634 C CA . ALA A 1 203 ? 5.543 -13.201 -11.452 1.00 92.56 203 ALA A CA 1
ATOM 1635 C C . ALA A 1 203 ? 6.204 -12.347 -12.552 1.00 92.56 203 ALA A C 1
ATOM 1637 O O . ALA A 1 203 ? 6.868 -11.350 -12.233 1.00 92.56 203 ALA A O 1
ATOM 1638 N N . PRO A 1 204 ? 6.021 -12.701 -13.839 1.00 90.44 204 PRO A N 1
ATOM 1639 C CA . PRO A 1 204 ? 6.308 -11.773 -14.922 1.00 90.44 204 PRO A CA 1
ATOM 1640 C C . PRO A 1 204 ? 5.325 -10.600 -14.853 1.00 90.44 204 PRO A C 1
ATOM 1642 O O . PRO A 1 204 ? 4.230 -10.732 -14.311 1.00 90.44 204 PRO A O 1
ATOM 1645 N N . PHE A 1 205 ? 5.715 -9.454 -15.402 1.00 91.44 205 PHE A N 1
ATOM 1646 C CA . PHE A 1 205 ? 4.857 -8.274 -15.435 1.00 91.44 205 PHE A CA 1
ATOM 1647 C C . PHE A 1 205 ? 5.198 -7.365 -16.605 1.00 91.44 205 PHE A C 1
ATOM 1649 O O . PHE A 1 205 ? 6.320 -7.379 -17.125 1.00 91.44 205 PHE A O 1
ATOM 1656 N N . ASP A 1 206 ? 4.227 -6.547 -16.982 1.00 89.81 206 ASP A N 1
ATOM 1657 C CA . ASP A 1 206 ? 4.344 -5.585 -18.058 1.00 89.81 206 ASP A CA 1
ATOM 1658 C C . ASP A 1 206 ? 5.145 -4.366 -17.593 1.00 89.81 206 ASP A C 1
ATOM 1660 O O . ASP A 1 206 ? 4.634 -3.460 -16.929 1.00 89.81 206 ASP A O 1
ATOM 1664 N N . ARG A 1 207 ? 6.431 -4.337 -17.943 1.00 88.12 207 ARG A N 1
ATOM 1665 C CA . ARG A 1 207 ? 7.312 -3.194 -17.664 1.00 88.12 207 ARG A CA 1
ATOM 1666 C C . ARG A 1 207 ? 6.974 -1.961 -18.500 1.00 88.12 207 ARG A C 1
ATOM 1668 O O . ARG A 1 207 ? 7.265 -0.861 -18.054 1.00 88.12 207 ARG A O 1
ATOM 1675 N N . THR A 1 208 ? 6.386 -2.128 -19.682 1.00 86.50 208 THR A N 1
ATOM 1676 C CA . THR A 1 208 ? 6.110 -1.030 -20.619 1.00 86.50 208 THR A CA 1
ATOM 1677 C C . THR A 1 208 ? 4.947 -0.166 -20.145 1.00 86.50 208 THR A C 1
ATOM 1679 O O . THR A 1 208 ? 5.010 1.054 -20.266 1.00 86.50 208 THR A O 1
ATOM 1682 N N . HIS A 1 209 ? 3.914 -0.780 -19.568 1.00 86.50 209 HIS A N 1
ATOM 1683 C CA . HIS A 1 209 ? 2.754 -0.064 -19.026 1.00 86.50 209 HIS A CA 1
ATOM 1684 C C . HIS A 1 209 ? 2.849 0.209 -17.517 1.00 86.50 209 HIS A C 1
ATOM 1686 O O . HIS A 1 209 ? 1.948 0.814 -16.935 1.00 86.50 209 HIS A O 1
ATOM 1692 N N . SER A 1 210 ? 3.939 -0.205 -16.867 1.00 88.44 210 SER A N 1
ATOM 1693 C CA . SER A 1 210 ? 4.192 0.105 -15.460 1.00 88.44 210 SER A CA 1
ATOM 1694 C C . SER A 1 210 ? 4.863 1.465 -15.298 1.00 88.44 210 SER A C 1
ATOM 1696 O O . SER A 1 210 ? 5.816 1.792 -16.001 1.00 88.44 210 SER A O 1
ATOM 1698 N N . TYR A 1 211 ? 4.430 2.234 -14.300 1.00 87.94 211 TYR A N 1
ATOM 1699 C CA . TYR A 1 211 ? 5.174 3.417 -13.881 1.00 87.94 211 TYR A CA 1
ATOM 1700 C C . TYR A 1 211 ? 6.516 3.009 -13.270 1.00 87.94 211 TYR A C 1
ATOM 1702 O O . TYR A 1 211 ? 6.570 2.084 -12.456 1.00 87.94 211 TYR A O 1
ATOM 1710 N N . LEU A 1 212 ? 7.582 3.749 -13.586 1.00 88.62 212 LEU A N 1
ATOM 1711 C CA . LEU A 1 212 ? 8.925 3.482 -13.066 1.00 88.62 212 LEU A CA 1
ATOM 1712 C C . LEU A 1 212 ? 8.940 3.385 -11.532 1.00 88.62 212 LEU A C 1
ATOM 1714 O O . LEU A 1 212 ? 9.550 2.471 -10.981 1.00 88.62 212 LEU A O 1
ATOM 1718 N N . GLN A 1 213 ? 8.208 4.256 -10.827 1.00 89.12 213 GLN A N 1
ATOM 1719 C CA . GLN A 1 213 ? 8.140 4.182 -9.368 1.00 89.12 213 GLN A CA 1
ATOM 1720 C C . GLN A 1 213 ? 7.531 2.870 -8.842 1.00 89.12 213 GLN A C 1
ATOM 1722 O O . 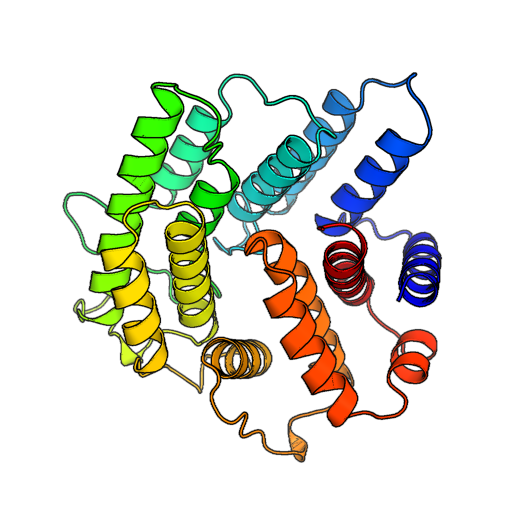GLN A 1 213 ? 7.991 2.369 -7.820 1.00 89.12 213 GLN A O 1
ATOM 1727 N N . ASP A 1 214 ? 6.555 2.278 -9.538 1.00 91.25 214 ASP A N 1
ATOM 1728 C CA . ASP A 1 214 ? 5.947 1.009 -9.122 1.00 91.25 214 ASP A CA 1
ATOM 1729 C C . ASP A 1 214 ? 6.895 -0.169 -9.354 1.00 91.25 214 ASP A C 1
ATOM 1731 O O . ASP A 1 214 ? 6.918 -1.100 -8.552 1.00 91.25 214 ASP A O 1
ATOM 1735 N N . ILE A 1 215 ? 7.705 -0.112 -10.416 1.00 92.00 215 ILE A N 1
ATOM 1736 C CA . ILE A 1 215 ? 8.756 -1.103 -10.685 1.00 92.00 215 ILE A CA 1
ATOM 1737 C C . ILE A 1 215 ? 9.774 -1.091 -9.543 1.00 92.00 215 ILE A C 1
ATOM 1739 O O . ILE A 1 215 ? 10.045 -2.131 -8.945 1.00 92.00 215 ILE A O 1
ATOM 1743 N N . ILE A 1 216 ? 10.269 0.097 -9.182 1.00 91.50 216 ILE A N 1
ATOM 1744 C CA . ILE A 1 216 ? 11.228 0.271 -8.084 1.00 91.50 216 ILE A CA 1
ATOM 1745 C C . ILE A 1 216 ? 10.641 -0.250 -6.769 1.00 91.50 216 ILE A C 1
ATOM 1747 O O . ILE A 1 216 ? 11.311 -0.971 -6.032 1.00 91.50 216 ILE A O 1
ATOM 1751 N N . MET A 1 217 ? 9.386 0.093 -6.468 1.00 92.81 217 MET A N 1
ATOM 1752 C CA . MET A 1 217 ? 8.707 -0.381 -5.262 1.00 92.81 217 MET A CA 1
ATOM 1753 C C . MET A 1 217 ? 8.547 -1.899 -5.239 1.00 92.81 217 MET A C 1
ATOM 1755 O O . MET A 1 217 ? 8.822 -2.512 -4.208 1.00 92.81 217 MET A O 1
ATOM 1759 N N . LEU A 1 218 ? 8.135 -2.508 -6.355 1.00 94.62 218 LEU A N 1
ATOM 1760 C CA . LEU A 1 218 ? 8.005 -3.958 -6.465 1.00 94.62 218 LEU A CA 1
ATOM 1761 C C . LEU A 1 218 ? 9.350 -4.649 -6.234 1.00 94.62 218 LEU A C 1
ATOM 1763 O O . LEU A 1 218 ? 9.413 -5.623 -5.482 1.00 94.62 218 LEU A O 1
ATOM 1767 N N . ASP A 1 219 ? 10.419 -4.149 -6.853 1.00 93.25 219 ASP A N 1
ATOM 1768 C CA . ASP A 1 219 ? 11.754 -4.726 -6.716 1.00 93.25 219 ASP A CA 1
ATOM 1769 C C . ASP A 1 219 ? 12.271 -4.600 -5.280 1.00 93.25 219 ASP A C 1
ATOM 1771 O O . ASP A 1 219 ? 12.712 -5.596 -4.705 1.00 93.25 219 ASP A O 1
ATOM 1775 N N . LEU A 1 220 ? 12.113 -3.433 -4.646 1.00 92.44 220 LEU A N 1
ATOM 1776 C CA . LEU A 1 220 ? 12.451 -3.242 -3.232 1.00 92.44 220 LEU A CA 1
ATOM 1777 C C . LEU A 1 220 ? 11.639 -4.169 -2.317 1.00 92.44 220 LEU A C 1
ATOM 1779 O O . LEU A 1 220 ? 12.209 -4.828 -1.447 1.00 92.44 220 LEU A O 1
ATOM 1783 N N . GLN A 1 221 ? 10.324 -4.270 -2.526 1.00 93.31 221 GLN A N 1
ATOM 1784 C CA . GLN A 1 221 ? 9.447 -5.149 -1.749 1.00 93.31 221 GLN A CA 1
ATOM 1785 C C . GLN A 1 221 ? 9.815 -6.628 -1.920 1.00 93.31 221 GLN A C 1
ATOM 1787 O O . GLN A 1 221 ? 9.765 -7.399 -0.961 1.00 93.31 221 GLN A O 1
ATOM 1792 N N . CYS A 1 222 ? 10.214 -7.030 -3.126 1.00 92.00 222 CYS A N 1
ATOM 1793 C CA . CYS A 1 222 ? 10.651 -8.390 -3.428 1.00 92.00 222 CYS A CA 1
ATOM 1794 C C . CYS A 1 222 ? 12.122 -8.649 -3.070 1.00 92.00 222 CYS A C 1
ATOM 1796 O O . CYS A 1 222 ? 12.594 -9.764 -3.290 1.00 92.00 222 CYS A O 1
ATOM 1798 N N . SER A 1 223 ? 12.838 -7.661 -2.515 1.00 89.12 223 SER A N 1
ATOM 1799 C CA . SER A 1 223 ? 14.284 -7.733 -2.245 1.00 89.12 223 SER A CA 1
ATOM 1800 C C . SER A 1 223 ? 15.113 -8.092 -3.487 1.00 89.12 223 SER A C 1
ATOM 1802 O O . SER A 1 223 ? 16.114 -8.801 -3.396 1.00 89.12 223 SER A O 1
ATOM 1804 N N . ARG A 1 224 ? 14.675 -7.628 -4.659 1.00 87.38 224 ARG A N 1
ATOM 1805 C CA . ARG A 1 224 ? 15.385 -7.771 -5.931 1.00 87.38 224 ARG A CA 1
ATOM 1806 C C . ARG A 1 224 ? 16.389 -6.634 -6.096 1.00 87.38 224 ARG A C 1
ATOM 1808 O O . ARG A 1 224 ? 16.258 -5.568 -5.493 1.00 87.38 224 ARG A O 1
ATOM 1815 N N . GLU A 1 225 ? 17.393 -6.863 -6.934 1.00 84.62 225 GLU A N 1
ATOM 1816 C CA . GLU A 1 225 ? 18.287 -5.792 -7.353 1.00 84.62 225 GLU A CA 1
ATOM 1817 C C . GLU A 1 225 ? 17.505 -4.772 -8.185 1.00 84.62 225 GLU A C 1
ATOM 1819 O O . GLU A 1 225 ? 16.893 -5.110 -9.197 1.00 84.62 225 GLU A O 1
ATOM 1824 N N . VAL A 1 226 ? 17.524 -3.520 -7.734 1.00 84.06 226 VAL A N 1
ATOM 1825 C CA . VAL A 1 226 ? 16.881 -2.408 -8.430 1.00 84.06 226 VAL A CA 1
ATOM 1826 C C . VAL A 1 226 ? 17.798 -1.976 -9.572 1.00 84.06 226 VAL A C 1
ATOM 1828 O O . VAL A 1 226 ? 18.766 -1.245 -9.362 1.00 84.06 226 VAL A O 1
ATOM 1831 N N . SER A 1 227 ? 17.507 -2.458 -10.779 1.00 73.88 227 SER A N 1
ATOM 1832 C CA . SER A 1 227 ? 18.214 -2.072 -12.001 1.00 73.88 227 SER A CA 1
ATOM 1833 C C . SER A 1 227 ? 17.446 -0.943 -12.683 1.00 73.88 227 SER A C 1
ATOM 1835 O O . SER A 1 227 ? 16.409 -1.181 -13.298 1.00 73.88 227 SER A O 1
ATOM 1837 N N . ILE A 1 228 ? 17.932 0.291 -12.536 1.00 74.12 228 ILE A N 1
ATOM 1838 C CA . ILE A 1 228 ? 17.369 1.467 -13.211 1.00 74.12 228 ILE A CA 1
ATOM 1839 C C . ILE A 1 228 ? 18.457 2.095 -14.070 1.00 74.12 228 ILE A C 1
ATOM 1841 O O . ILE A 1 228 ? 19.610 2.177 -13.639 1.00 74.12 228 ILE A O 1
ATOM 1845 N N . ASP A 1 229 ? 18.086 2.571 -15.257 1.00 72.00 229 ASP A N 1
ATOM 1846 C CA . ASP A 1 229 ? 18.957 3.435 -16.045 1.00 72.00 229 ASP A CA 1
ATOM 1847 C C . ASP A 1 229 ? 19.180 4.758 -15.279 1.00 72.00 229 ASP A C 1
ATOM 1849 O O . ASP A 1 229 ? 18.216 5.472 -14.985 1.00 72.00 229 ASP A O 1
ATOM 1853 N N . PRO A 1 230 ? 20.431 5.132 -14.947 1.00 66.31 230 PRO A N 1
ATOM 1854 C CA . PRO A 1 230 ? 20.727 6.390 -14.262 1.00 66.31 230 PRO A CA 1
ATOM 1855 C C . PRO A 1 230 ? 20.160 7.637 -14.960 1.00 66.31 230 PRO A C 1
ATOM 1857 O O . PRO A 1 230 ? 19.944 8.650 -14.300 1.00 66.31 230 PRO A O 1
ATOM 1860 N N . ASN A 1 231 ? 19.904 7.573 -16.271 1.00 70.62 231 ASN A N 1
ATOM 1861 C CA . ASN A 1 231 ? 19.325 8.673 -17.043 1.00 70.62 231 ASN A CA 1
ATOM 1862 C C . ASN A 1 231 ? 17.804 8.812 -16.864 1.00 70.62 231 ASN A C 1
ATOM 1864 O O . ASN A 1 231 ? 17.254 9.876 -17.145 1.00 70.62 231 ASN A O 1
ATOM 1868 N N . GLU A 1 232 ? 17.122 7.769 -16.387 1.00 72.44 232 GLU A N 1
ATOM 1869 C CA . GLU A 1 232 ? 15.678 7.785 -16.122 1.00 72.44 232 GLU A CA 1
ATOM 1870 C C . GLU A 1 232 ? 15.344 8.355 -14.736 1.00 72.44 232 GLU A C 1
ATOM 1872 O O . GLU A 1 232 ? 14.207 8.752 -14.478 1.00 72.44 232 GLU A O 1
ATOM 1877 N N . VAL A 1 233 ? 16.329 8.447 -13.834 1.00 77.56 233 VAL A N 1
ATOM 1878 C CA . VAL A 1 233 ? 16.114 8.945 -12.472 1.00 77.56 233 VAL A CA 1
ATOM 1879 C C . VAL A 1 233 ? 16.485 10.418 -12.365 1.00 77.56 233 VAL A C 1
ATOM 1881 O O . VAL A 1 233 ? 17.628 10.789 -12.108 1.00 77.56 233 VAL A O 1
ATOM 1884 N N . ASN A 1 234 ? 15.478 11.277 -12.496 1.00 82.19 234 ASN A N 1
ATOM 1885 C CA . ASN A 1 234 ? 15.595 12.702 -12.198 1.00 82.19 234 ASN A CA 1
ATOM 1886 C C . ASN A 1 234 ? 14.982 13.056 -10.826 1.00 82.19 234 ASN A C 1
ATOM 1888 O O . ASN A 1 234 ? 14.334 12.242 -10.164 1.00 82.19 234 ASN A O 1
ATOM 1892 N N . THR A 1 235 ? 15.167 14.308 -10.400 1.00 83.12 235 THR A N 1
ATOM 1893 C CA . THR A 1 235 ? 14.602 14.848 -9.151 1.00 83.12 235 THR A CA 1
ATOM 1894 C C . THR A 1 235 ? 13.092 14.630 -9.037 1.00 83.12 235 THR A C 1
ATOM 1896 O O . THR A 1 235 ? 12.602 14.257 -7.975 1.00 83.12 235 THR A O 1
ATOM 1899 N N . GLU A 1 236 ? 12.350 14.839 -10.123 1.00 84.44 236 GLU A N 1
ATOM 1900 C CA . GLU A 1 236 ? 10.895 14.680 -10.139 1.00 84.44 236 GLU A CA 1
ATOM 1901 C C . GLU A 1 236 ? 10.477 13.225 -9.896 1.00 84.44 236 GLU A C 1
ATOM 1903 O O . GLU A 1 236 ? 9.576 12.960 -9.102 1.00 84.44 236 GLU A O 1
ATOM 1908 N N . THR A 1 237 ? 11.191 12.275 -10.496 1.00 85.06 237 THR A N 1
ATOM 1909 C CA . THR A 1 237 ? 10.978 10.835 -10.314 1.00 85.06 237 THR A CA 1
ATOM 1910 C C . THR A 1 237 ? 11.202 10.429 -8.862 1.00 85.06 237 THR A C 1
ATOM 1912 O O . THR A 1 237 ? 10.371 9.730 -8.288 1.00 85.06 237 THR A O 1
ATOM 1915 N N . LEU A 1 238 ? 12.271 10.920 -8.224 1.00 87.31 238 LEU A N 1
ATOM 1916 C CA . LEU A 1 238 ? 12.538 10.658 -6.805 1.00 87.31 238 LEU A CA 1
ATOM 1917 C C . LEU A 1 238 ? 11.449 11.241 -5.890 1.00 87.31 238 LEU A C 1
ATOM 1919 O O . LEU A 1 238 ? 11.042 10.594 -4.922 1.00 87.31 238 LEU A O 1
ATOM 1923 N N . LEU A 1 239 ? 10.962 12.448 -6.194 1.00 86.69 239 LEU A N 1
ATOM 1924 C CA . LEU A 1 239 ? 9.878 13.086 -5.443 1.00 86.69 239 LEU A CA 1
ATOM 1925 C C . LEU A 1 239 ? 8.550 12.334 -5.604 1.00 86.69 239 LEU A C 1
ATOM 1927 O O . LEU A 1 239 ? 7.845 12.129 -4.616 1.00 86.69 239 LEU A O 1
ATOM 1931 N N . ASN A 1 240 ? 8.224 11.879 -6.816 1.00 87.94 240 ASN A N 1
ATOM 1932 C CA . ASN A 1 240 ? 7.022 11.086 -7.085 1.00 87.94 240 ASN A CA 1
ATOM 1933 C C . ASN A 1 240 ? 7.100 9.693 -6.451 1.00 87.94 240 ASN A C 1
ATOM 1935 O O . ASN A 1 240 ? 6.129 9.238 -5.851 1.00 87.94 240 ASN A O 1
ATOM 1939 N N . LEU A 1 241 ? 8.270 9.052 -6.496 1.00 90.25 241 LEU A N 1
ATOM 1940 C CA . LEU A 1 241 ? 8.521 7.778 -5.829 1.00 90.25 241 LEU A CA 1
ATOM 1941 C C . LEU A 1 241 ? 8.280 7.882 -4.315 1.00 90.25 241 LEU A C 1
ATOM 1943 O O . LEU A 1 241 ? 7.614 7.023 -3.744 1.00 90.25 241 LEU A O 1
ATOM 1947 N N . LEU A 1 242 ? 8.756 8.946 -3.659 1.00 89.50 242 LEU A N 1
ATOM 1948 C CA . LEU A 1 242 ? 8.489 9.162 -2.233 1.00 89.50 242 LEU A CA 1
ATOM 1949 C C . LEU A 1 242 ? 7.052 9.553 -1.922 1.00 89.50 242 LEU A C 1
ATOM 1951 O O . LEU A 1 242 ? 6.538 9.148 -0.880 1.00 89.50 242 LEU A O 1
ATOM 1955 N N . ASN A 1 243 ? 6.420 10.342 -2.791 1.00 89.31 243 ASN A N 1
ATOM 1956 C CA . ASN A 1 243 ? 5.007 10.671 -2.662 1.00 89.31 243 ASN A CA 1
ATOM 1957 C C . ASN A 1 243 ? 4.173 9.387 -2.609 1.00 89.31 243 ASN A C 1
ATOM 1959 O O . ASN A 1 243 ? 3.451 9.141 -1.641 1.00 89.31 243 ASN A O 1
ATOM 1963 N N . ASP A 1 244 ? 4.340 8.543 -3.625 1.00 89.94 244 ASP A N 1
ATOM 1964 C CA . ASP A 1 244 ? 3.597 7.301 -3.760 1.00 89.94 244 ASP A CA 1
ATOM 1965 C C . ASP A 1 244 ? 3.968 6.324 -2.637 1.00 89.94 244 ASP A C 1
ATOM 1967 O O . ASP A 1 244 ? 3.077 5.764 -2.004 1.00 89.94 244 ASP A O 1
ATOM 1971 N N . ALA A 1 245 ? 5.256 6.181 -2.300 1.00 91.69 245 ALA A N 1
ATOM 1972 C CA . ALA A 1 245 ? 5.686 5.292 -1.221 1.00 91.69 245 ALA A CA 1
ATOM 1973 C C . ALA A 1 245 ? 5.123 5.714 0.135 1.00 91.69 245 ALA A C 1
ATOM 1975 O O . ALA A 1 245 ? 4.722 4.867 0.931 1.00 91.69 245 ALA A O 1
ATOM 1976 N N . GLY A 1 246 ? 5.080 7.017 0.411 1.00 90.69 246 GLY A N 1
ATOM 1977 C CA . GLY A 1 246 ? 4.549 7.527 1.663 1.00 90.69 246 GLY A CA 1
ATOM 1978 C C . GLY A 1 246 ? 3.044 7.304 1.782 1.00 90.69 246 GLY A C 1
ATOM 1979 O O . GLY A 1 246 ? 2.588 6.811 2.813 1.00 90.69 246 GLY A O 1
ATOM 1980 N N . ARG A 1 247 ? 2.277 7.529 0.706 1.00 87.69 247 ARG A N 1
ATOM 1981 C CA . ARG A 1 247 ? 0.845 7.175 0.655 1.00 87.69 247 ARG A CA 1
ATOM 1982 C C . ARG A 1 247 ? 0.626 5.678 0.846 1.00 87.69 247 ARG A C 1
ATOM 1984 O O . ARG A 1 247 ? -0.155 5.271 1.702 1.00 87.69 247 ARG A O 1
ATOM 1991 N N . LEU A 1 248 ? 1.348 4.862 0.084 1.00 90.50 248 LEU A N 1
ATOM 1992 C CA . LEU A 1 248 ? 1.216 3.410 0.122 1.00 90.50 248 LEU A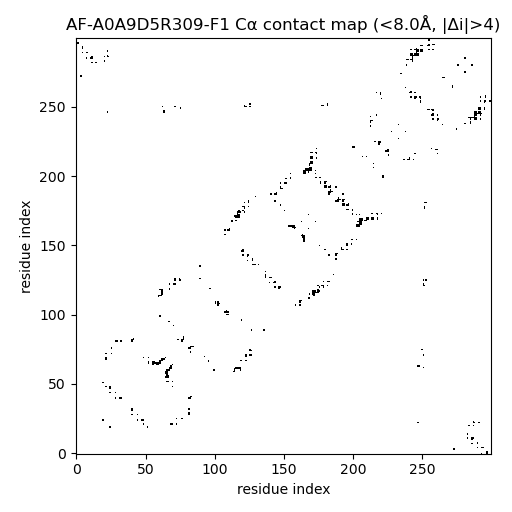 CA 1
ATOM 1993 C C . LEU A 1 248 ? 1.652 2.826 1.463 1.00 90.50 248 LEU A C 1
ATOM 1995 O O . LEU A 1 248 ? 1.062 1.850 1.897 1.00 90.50 248 LEU A O 1
ATOM 1999 N N . SER A 1 249 ? 2.605 3.431 2.172 1.00 90.31 249 SER A N 1
ATOM 2000 C CA . SER A 1 249 ? 3.001 2.959 3.506 1.00 90.31 249 SER A CA 1
ATOM 2001 C C . SER A 1 249 ? 1.891 3.070 4.551 1.00 90.31 249 SER A C 1
ATOM 2003 O O . SER A 1 249 ? 1.822 2.246 5.465 1.00 90.31 249 SER A O 1
ATOM 2005 N N . ILE A 1 250 ? 0.989 4.045 4.383 1.00 86.50 250 ILE A N 1
ATOM 2006 C CA . ILE A 1 250 ? -0.237 4.145 5.174 1.00 86.50 250 ILE A CA 1
ATOM 2007 C C . ILE A 1 250 ? -1.209 3.042 4.756 1.00 86.50 250 ILE A C 1
ATOM 2009 O O . ILE A 1 250 ? -1.693 2.312 5.617 1.00 86.50 250 ILE A O 1
ATOM 2013 N N . CYS A 1 251 ? -1.448 2.870 3.450 1.00 87.56 251 CYS A N 1
ATOM 2014 C CA . CYS A 1 251 ? -2.359 1.845 2.929 1.00 87.56 251 CYS A CA 1
ATOM 2015 C C . CYS A 1 251 ? -1.921 0.419 3.299 1.00 87.56 251 CYS A C 1
ATOM 2017 O O . CYS A 1 251 ? -2.746 -0.413 3.656 1.00 87.56 251 CYS A O 1
ATOM 2019 N N . TYR A 1 252 ? -0.623 0.138 3.215 1.00 90.44 252 TYR A N 1
ATOM 2020 C CA . TYR A 1 252 ? -0.016 -1.167 3.479 1.00 90.44 252 TYR A CA 1
ATOM 2021 C C . TYR A 1 252 ? 0.278 -1.403 4.956 1.00 90.44 252 TYR A C 1
ATOM 2023 O O . TYR A 1 252 ? 0.793 -2.463 5.297 1.00 90.44 252 TYR A O 1
ATOM 2031 N N . ASP A 1 253 ? 0.004 -0.421 5.817 1.00 87.69 253 ASP A N 1
ATOM 2032 C CA . ASP A 1 253 ? 0.313 -0.466 7.244 1.00 87.69 253 ASP A CA 1
ATOM 2033 C C . ASP A 1 253 ? 1.756 -0.944 7.532 1.00 87.69 253 ASP A C 1
ATOM 2035 O O . ASP A 1 253 ? 2.002 -1.741 8.440 1.00 87.69 253 ASP A O 1
ATOM 2039 N N . SER A 1 254 ? 2.719 -0.476 6.723 1.00 88.88 254 SER A N 1
ATOM 2040 C CA . SER A 1 254 ? 4.121 -0.915 6.764 1.00 88.88 254 SER A CA 1
ATOM 2041 C C . SER A 1 254 ? 5.083 0.266 6.706 1.00 88.88 254 SER A C 1
ATOM 2043 O O . SER A 1 254 ? 5.241 0.924 5.674 1.00 88.88 254 SER A O 1
ATOM 2045 N N . LYS A 1 255 ? 5.781 0.496 7.822 1.00 89.44 255 LYS A N 1
ATOM 2046 C CA . LYS A 1 255 ? 6.846 1.501 7.916 1.00 89.44 255 LYS A CA 1
ATOM 2047 C C . LYS A 1 255 ? 8.094 1.078 7.138 1.00 89.44 255 LYS A C 1
ATOM 2049 O O . LYS A 1 255 ? 8.781 1.916 6.555 1.00 89.44 255 LYS A O 1
ATOM 2054 N N . GLU A 1 256 ? 8.349 -0.225 7.064 1.00 90.31 256 GLU A N 1
ATOM 2055 C CA . GLU A 1 256 ? 9.474 -0.829 6.350 1.00 90.31 256 GLU A CA 1
ATOM 2056 C C . GLU A 1 256 ? 9.393 -0.557 4.847 1.00 90.31 256 GLU A C 1
ATOM 2058 O O . GLU A 1 256 ? 10.417 -0.283 4.223 1.00 90.31 256 GLU A O 1
ATOM 2063 N N . PHE A 1 257 ? 8.183 -0.561 4.273 1.00 90.06 257 PHE A N 1
ATOM 2064 C CA . PHE A 1 257 ? 7.972 -0.248 2.860 1.00 90.06 257 PHE A CA 1
ATOM 2065 C C . PHE A 1 257 ? 8.502 1.149 2.510 1.00 90.06 257 PHE A C 1
ATOM 2067 O O . PHE A 1 257 ? 9.334 1.302 1.614 1.00 90.06 257 PHE A O 1
ATOM 2074 N N . PHE A 1 258 ? 8.095 2.168 3.273 1.00 92.56 258 PHE A N 1
ATOM 2075 C CA . PHE A 1 258 ? 8.596 3.524 3.067 1.00 92.56 258 PHE A CA 1
ATOM 2076 C C . PHE A 1 258 ? 10.080 3.658 3.410 1.00 92.56 258 PHE A C 1
ATOM 2078 O O . PHE A 1 258 ? 10.809 4.332 2.684 1.00 92.56 258 PHE A O 1
ATOM 2085 N N . LEU A 1 259 ? 10.555 3.006 4.478 1.00 91.62 259 LEU A N 1
ATOM 2086 C CA . LEU A 1 259 ? 11.963 3.065 4.877 1.00 91.62 259 LEU A CA 1
ATOM 2087 C C . LEU A 1 259 ? 12.895 2.575 3.762 1.00 91.62 259 LEU A C 1
ATOM 2089 O O . LEU A 1 259 ? 13.920 3.211 3.495 1.00 91.62 259 LEU A O 1
ATOM 2093 N N . SER A 1 260 ? 12.537 1.473 3.102 1.00 91.75 260 SER A N 1
ATOM 2094 C CA . SER A 1 260 ? 13.292 0.906 1.983 1.00 91.75 260 SER A CA 1
ATOM 2095 C C . SER A 1 260 ? 13.398 1.887 0.820 1.00 91.75 260 SER A C 1
ATOM 2097 O O . SER A 1 260 ? 14.502 2.162 0.344 1.00 91.75 260 SER A O 1
ATOM 2099 N N . VAL A 1 261 ? 12.276 2.493 0.421 1.00 91.31 261 VAL A N 1
ATOM 2100 C CA . VAL A 1 261 ? 12.245 3.499 -0.650 1.00 91.31 261 VAL A CA 1
ATOM 2101 C C . VAL A 1 261 ? 13.023 4.756 -0.252 1.00 91.31 261 VAL A C 1
ATOM 2103 O O . VAL A 1 261 ? 13.836 5.261 -1.022 1.00 91.31 261 VAL A O 1
ATOM 2106 N N . PHE A 1 262 ? 12.849 5.246 0.975 1.00 90.00 262 PHE A N 1
ATOM 2107 C CA . PHE A 1 262 ? 13.568 6.418 1.471 1.00 90.00 262 PHE A CA 1
ATOM 2108 C C . PHE A 1 262 ? 15.085 6.199 1.501 1.00 90.00 262 PHE A C 1
ATOM 2110 O O . PHE A 1 262 ? 15.860 7.075 1.107 1.00 90.00 262 PHE A O 1
ATOM 2117 N N . THR A 1 263 ? 15.518 5.012 1.925 1.00 89.31 263 THR A N 1
ATOM 2118 C CA . THR A 1 263 ? 16.930 4.613 1.930 1.00 89.31 263 THR A CA 1
ATOM 2119 C C . THR A 1 263 ? 17.487 4.535 0.516 1.00 89.31 263 THR A C 1
ATOM 2121 O O . THR A 1 263 ? 18.604 4.990 0.270 1.00 89.31 263 THR A O 1
ATOM 2124 N N . PHE A 1 264 ? 16.702 3.999 -0.415 1.00 89.06 264 PHE A N 1
ATOM 2125 C CA . PHE A 1 264 ? 17.049 3.948 -1.825 1.00 89.06 264 PHE A CA 1
ATOM 2126 C C . PHE A 1 264 ? 17.250 5.357 -2.409 1.00 89.06 264 PHE A C 1
ATOM 2128 O O . PHE A 1 264 ? 18.331 5.656 -2.917 1.00 89.06 264 PHE A O 1
ATOM 2135 N N . CYS A 1 265 ? 16.287 6.268 -2.229 1.00 87.25 265 CYS A N 1
ATOM 2136 C CA . CYS A 1 265 ? 16.390 7.648 -2.719 1.00 87.25 265 CYS A CA 1
ATOM 2137 C C . CYS A 1 265 ? 17.610 8.391 -2.148 1.00 87.25 265 CYS A C 1
ATOM 2139 O O . CYS A 1 265 ? 18.306 9.097 -2.876 1.00 87.25 265 CYS A O 1
ATOM 2141 N N . LYS A 1 266 ? 17.919 8.198 -0.858 1.00 84.88 266 LYS A N 1
ATOM 2142 C CA . LYS A 1 266 ? 19.100 8.801 -0.217 1.00 84.88 266 LYS A CA 1
ATOM 2143 C C . LYS A 1 266 ? 20.430 8.334 -0.804 1.00 84.88 266 LYS A C 1
ATOM 2145 O O . LYS A 1 266 ? 21.383 9.107 -0.810 1.00 84.88 266 LYS A O 1
ATOM 2150 N N . LYS A 1 267 ? 20.517 7.083 -1.264 1.00 85.50 267 LYS A N 1
ATOM 2151 C CA . LYS A 1 267 ? 21.730 6.573 -1.925 1.00 85.50 267 LYS A CA 1
ATOM 2152 C C . LYS A 1 267 ? 21.953 7.241 -3.281 1.00 85.50 267 LYS A C 1
ATOM 2154 O O . LYS A 1 267 ? 23.098 7.451 -3.659 1.00 85.50 267 LYS A O 1
ATOM 2159 N N . LEU A 1 268 ? 20.873 7.587 -3.982 1.00 82.56 268 LEU A N 1
ATOM 2160 C CA . LEU A 1 268 ? 20.933 8.231 -5.295 1.00 82.56 268 LEU A CA 1
ATOM 2161 C C . LEU A 1 268 ? 21.161 9.746 -5.219 1.00 82.56 268 LEU A C 1
ATOM 2163 O O . LEU A 1 268 ? 21.736 10.324 -6.135 1.00 82.56 268 LEU A O 1
ATOM 2167 N N . CYS A 1 269 ? 20.741 10.401 -4.134 1.00 78.75 269 CYS A N 1
ATOM 2168 C CA . CYS A 1 269 ? 20.885 11.844 -3.964 1.00 78.75 269 CYS A CA 1
ATOM 2169 C C . CYS A 1 269 ? 21.359 12.192 -2.543 1.00 78.75 269 CYS A C 1
ATOM 2171 O O . CYS A 1 269 ? 20.607 12.100 -1.572 1.00 78.75 269 CYS A O 1
ATOM 2173 N N . HIS A 1 270 ? 22.623 12.619 -2.432 1.00 68.62 270 HIS A N 1
ATOM 2174 C CA . HIS A 1 270 ? 23.286 12.869 -1.148 1.00 68.62 270 HIS A CA 1
ATOM 2175 C C . HIS A 1 270 ? 22.761 14.127 -0.419 1.00 68.62 270 HIS A C 1
ATOM 2177 O O . HIS A 1 270 ? 22.705 14.131 0.810 1.00 68.62 270 HIS A O 1
ATOM 2183 N N . ASP A 1 271 ? 22.324 15.171 -1.142 1.00 74.06 271 ASP A N 1
ATOM 2184 C CA . ASP A 1 271 ? 21.678 16.370 -0.564 1.00 74.06 271 ASP A CA 1
ATOM 2185 C C . ASP A 1 271 ? 20.146 16.330 -0.694 1.00 74.06 271 ASP A C 1
ATOM 2187 O O . ASP A 1 271 ? 19.477 17.232 -1.201 1.00 74.06 271 ASP A O 1
ATOM 2191 N N . PHE A 1 272 ? 19.571 15.226 -0.227 1.00 69.69 272 PHE A N 1
ATOM 2192 C CA . PHE A 1 272 ? 18.137 14.988 -0.339 1.00 69.69 272 PHE A CA 1
ATOM 2193 C C . PHE A 1 272 ? 17.282 16.008 0.438 1.00 69.69 272 PHE A C 1
ATOM 2195 O O . PHE A 1 272 ? 16.165 16.343 0.047 1.00 69.69 272 PHE A O 1
ATOM 2202 N N . ILE A 1 273 ? 17.805 16.517 1.557 1.00 67.38 273 ILE A N 1
ATOM 2203 C CA . ILE A 1 273 ? 17.107 17.494 2.407 1.00 67.38 273 ILE A CA 1
ATOM 2204 C C . ILE A 1 273 ? 17.117 18.879 1.750 1.00 67.38 273 ILE A C 1
ATOM 2206 O O . ILE A 1 273 ? 16.089 19.564 1.767 1.00 67.38 273 ILE A O 1
ATOM 2210 N N . GLY A 1 274 ? 18.243 19.270 1.141 1.00 69.44 274 GLY A N 1
ATOM 2211 C CA . GLY A 1 274 ? 18.332 20.471 0.317 1.00 69.44 274 GLY A CA 1
ATOM 2212 C C . GLY A 1 274 ? 17.387 20.402 -0.877 1.00 69.44 274 GLY A C 1
ATOM 2213 O O . GLY A 1 274 ? 16.695 21.378 -1.155 1.00 69.44 274 GLY A O 1
ATOM 2214 N N . LEU A 1 275 ? 17.257 19.230 -1.506 1.00 73.25 275 LEU A N 1
ATOM 2215 C CA . LEU A 1 275 ? 16.314 19.005 -2.600 1.00 73.25 275 LEU A CA 1
ATOM 2216 C C . LEU A 1 275 ? 14.873 19.306 -2.175 1.00 73.25 275 LEU A C 1
ATOM 2218 O O . LEU A 1 275 ? 14.240 20.141 -2.802 1.00 73.25 275 LEU A O 1
ATOM 2222 N N . ILE A 1 276 ? 14.363 18.737 -1.083 1.00 69.44 276 ILE A N 1
ATOM 2223 C CA . ILE A 1 276 ? 12.978 18.994 -0.626 1.00 69.44 276 ILE A CA 1
ATOM 2224 C C . ILE A 1 276 ? 12.763 20.450 -0.189 1.00 69.44 276 ILE A C 1
ATOM 2226 O O . ILE A 1 276 ? 11.681 21.000 -0.366 1.00 69.44 276 ILE A O 1
ATOM 2230 N N . SER A 1 277 ? 13.787 21.081 0.388 1.00 66.94 277 SER A N 1
ATOM 2231 C CA . SER A 1 277 ? 13.681 22.451 0.908 1.00 66.94 277 SER A CA 1
ATOM 2232 C C . SER A 1 277 ? 13.774 23.520 -0.189 1.00 66.94 277 SER A C 1
ATOM 2234 O O . SER A 1 277 ? 13.214 24.601 -0.024 1.00 66.94 277 SER A O 1
ATOM 2236 N N . ASN A 1 278 ? 14.472 23.220 -1.292 1.00 65.38 278 ASN A N 1
ATOM 2237 C CA . ASN A 1 278 ? 14.760 24.160 -2.381 1.00 65.38 278 ASN A CA 1
ATOM 2238 C C . ASN A 1 278 ? 14.015 23.850 -3.690 1.00 65.38 278 ASN A C 1
ATOM 2240 O O . ASN A 1 278 ? 14.053 24.665 -4.611 1.00 65.38 278 ASN A O 1
ATOM 2244 N N . SER A 1 279 ? 13.376 22.685 -3.817 1.00 63.12 279 SER A N 1
ATOM 2245 C CA . SER A 1 279 ? 12.589 22.342 -5.004 1.00 63.12 279 SER A CA 1
ATOM 2246 C C . SER A 1 279 ? 11.158 22.870 -4.898 1.00 63.12 279 SER A C 1
ATOM 2248 O O . SER A 1 279 ? 10.575 22.950 -3.816 1.00 63.12 279 SER A O 1
ATOM 2250 N N . ASN A 1 280 ? 10.569 23.207 -6.048 1.00 68.94 280 ASN A N 1
ATOM 2251 C CA . ASN A 1 280 ? 9.141 23.502 -6.174 1.00 68.94 280 ASN A CA 1
ATOM 2252 C C . ASN A 1 280 ? 8.326 22.200 -6.045 1.00 68.94 280 ASN A C 1
ATOM 2254 O O . ASN A 1 280 ? 7.681 21.771 -7.000 1.00 68.94 280 ASN A O 1
ATOM 2258 N N . CYS A 1 281 ? 8.391 21.531 -4.887 1.00 78.06 281 CYS A N 1
ATOM 2259 C CA . CYS A 1 281 ? 7.566 20.358 -4.614 1.00 78.06 281 CYS A CA 1
ATOM 2260 C C . CYS A 1 281 ? 6.090 20.743 -4.683 1.00 78.06 281 CYS A C 1
ATOM 2262 O O . CYS A 1 281 ? 5.656 21.688 -4.018 1.00 78.06 281 CYS A O 1
ATOM 2264 N N . SER A 1 282 ? 5.303 19.964 -5.418 1.00 82.12 282 SER A N 1
ATOM 2265 C CA . SER A 1 282 ? 3.847 20.082 -5.377 1.00 82.12 282 SER A CA 1
ATOM 2266 C C . SER A 1 282 ? 3.308 19.753 -3.980 1.00 82.12 282 SER A C 1
ATOM 2268 O O . SER A 1 282 ? 3.920 19.004 -3.210 1.00 82.12 282 SER A O 1
ATOM 2270 N N . SER A 1 283 ? 2.115 20.261 -3.660 1.00 76.62 283 SER A N 1
ATOM 2271 C CA . SER A 1 283 ? 1.426 19.914 -2.412 1.00 76.62 283 SER A CA 1
ATOM 2272 C C . SER A 1 283 ? 1.225 18.403 -2.275 1.00 76.62 283 SER A C 1
ATOM 2274 O O . SER A 1 283 ? 1.440 17.863 -1.196 1.00 76.62 283 SER A O 1
ATOM 2276 N N . SER A 1 284 ? 0.889 17.706 -3.367 1.00 80.38 284 SER A N 1
ATOM 2277 C CA . SER A 1 284 ? 0.715 16.249 -3.370 1.00 80.38 284 SER A CA 1
ATOM 2278 C C . SER A 1 284 ? 1.994 15.519 -2.952 1.00 80.38 284 SER A C 1
ATOM 2280 O O . SER A 1 284 ? 1.932 14.653 -2.080 1.00 80.38 284 SER A O 1
ATOM 2282 N N . GLN A 1 285 ? 3.150 15.912 -3.500 1.00 85.75 285 GLN A N 1
ATOM 2283 C CA . GLN A 1 285 ? 4.446 15.312 -3.164 1.00 85.75 285 GLN A CA 1
ATOM 2284 C C . GLN A 1 285 ? 4.814 15.516 -1.693 1.00 85.75 285 GLN A C 1
ATOM 2286 O O . GLN A 1 285 ? 5.245 14.579 -1.021 1.00 85.75 285 GLN A O 1
ATOM 2291 N N . LEU A 1 286 ? 4.596 16.728 -1.177 1.00 82.38 286 LEU A N 1
ATOM 2292 C CA . LEU A 1 286 ? 4.825 17.039 0.233 1.00 82.38 286 LEU A CA 1
ATOM 2293 C C . LEU A 1 286 ? 3.913 16.217 1.151 1.00 82.38 286 LEU A C 1
ATOM 2295 O O . LEU A 1 286 ? 4.370 15.743 2.187 1.00 82.38 286 LEU A O 1
ATOM 2299 N N . VAL A 1 287 ? 2.650 16.011 0.765 1.00 83.12 287 VAL A N 1
ATOM 2300 C CA . VAL A 1 287 ? 1.694 15.195 1.527 1.00 83.12 287 VAL A CA 1
ATOM 2301 C C . VAL A 1 287 ? 2.144 13.747 1.610 1.00 83.12 287 VAL A C 1
ATOM 2303 O O . VAL A 1 287 ? 2.248 13.221 2.716 1.00 83.12 287 VAL A O 1
ATOM 2306 N N . GLY A 1 288 ? 2.435 13.103 0.476 1.00 86.19 288 GLY A N 1
ATOM 2307 C CA . GLY A 1 288 ? 2.882 11.712 0.491 1.00 86.19 288 GLY A CA 1
ATOM 2308 C C . GLY A 1 288 ? 4.146 11.554 1.326 1.00 86.19 288 GLY A C 1
ATOM 2309 O O . GLY A 1 288 ? 4.209 10.696 2.202 1.00 86.19 288 GLY A O 1
ATOM 2310 N N . PHE A 1 289 ? 5.107 12.463 1.166 1.00 86.88 289 PHE A N 1
ATOM 2311 C CA . PHE A 1 289 ? 6.329 12.411 1.956 1.00 86.88 289 PHE A CA 1
ATOM 2312 C C . PHE A 1 289 ? 6.090 12.620 3.462 1.00 86.88 289 PHE A C 1
ATOM 2314 O O . PHE A 1 289 ? 6.670 11.901 4.279 1.00 86.88 289 PHE A O 1
ATOM 2321 N N . ALA A 1 290 ? 5.208 13.549 3.842 1.00 85.81 290 ALA A N 1
ATOM 2322 C CA . ALA A 1 290 ? 4.810 13.739 5.233 1.00 85.81 290 ALA A CA 1
ATOM 2323 C C . ALA A 1 290 ? 4.173 12.472 5.817 1.00 85.81 290 ALA A C 1
ATOM 2325 O O . ALA A 1 290 ? 4.538 12.086 6.924 1.00 85.81 290 ALA A O 1
ATOM 2326 N N . LEU A 1 291 ? 3.277 11.806 5.075 1.00 87.19 291 LEU A N 1
ATOM 2327 C CA . LEU A 1 291 ? 2.629 10.560 5.508 1.00 87.19 291 LEU A CA 1
ATOM 2328 C C . LEU A 1 291 ? 3.656 9.462 5.800 1.00 87.19 291 LEU A C 1
ATOM 2330 O O . LEU A 1 291 ? 3.613 8.842 6.860 1.00 87.19 291 LEU A O 1
ATOM 2334 N N . GLY A 1 292 ? 4.627 9.268 4.904 1.00 88.69 292 GLY A N 1
ATOM 2335 C CA . GLY A 1 292 ? 5.687 8.282 5.117 1.00 88.69 292 GLY A CA 1
ATOM 2336 C C . GLY A 1 292 ? 6.574 8.606 6.324 1.00 88.69 292 GLY A C 1
ATOM 2337 O O . GLY A 1 292 ? 6.930 7.718 7.097 1.00 88.69 292 GLY A O 1
ATOM 2338 N N . LEU A 1 293 ? 6.913 9.883 6.539 1.00 87.56 293 LEU A N 1
ATOM 2339 C CA . LEU A 1 293 ? 7.691 10.297 7.713 1.00 87.56 293 LEU A CA 1
ATOM 2340 C C . LEU A 1 293 ? 6.917 10.153 9.024 1.00 87.56 293 LEU A C 1
ATOM 2342 O O . LEU A 1 293 ? 7.515 9.764 10.023 1.00 87.56 293 LEU A O 1
ATOM 2346 N N . ASP A 1 294 ? 5.625 10.476 9.029 1.00 85.69 294 ASP A N 1
ATOM 2347 C CA . ASP A 1 294 ? 4.738 10.278 10.177 1.00 85.69 294 ASP A CA 1
ATOM 2348 C C . ASP A 1 294 ? 4.692 8.791 10.560 1.00 85.69 294 ASP A C 1
ATOM 2350 O O . ASP A 1 294 ? 4.966 8.440 11.707 1.00 85.69 294 ASP A O 1
ATOM 2354 N N . LYS A 1 295 ? 4.515 7.908 9.566 1.00 85.31 295 LYS A N 1
ATOM 2355 C CA . LYS A 1 295 ? 4.539 6.447 9.734 1.00 85.31 295 LYS A CA 1
ATOM 2356 C C . LYS A 1 295 ? 5.848 5.925 10.336 1.00 85.31 295 LYS A C 1
ATOM 2358 O O . LYS A 1 295 ? 5.826 5.017 11.157 1.00 85.31 295 LYS A O 1
ATOM 2363 N N . LEU A 1 296 ? 6.995 6.493 9.954 1.00 85.50 296 LEU A N 1
ATOM 2364 C CA . LEU A 1 296 ? 8.295 6.120 10.531 1.00 85.50 296 LEU A CA 1
ATOM 2365 C C . LEU A 1 296 ? 8.490 6.587 11.977 1.00 85.50 296 LEU A C 1
ATOM 2367 O O . LEU A 1 296 ? 9.353 6.054 12.668 1.00 85.50 296 LEU A O 1
ATOM 2371 N N . LEU A 1 297 ? 7.797 7.647 12.391 1.00 81.50 297 LEU A N 1
ATOM 2372 C CA . LEU A 1 297 ? 8.065 8.345 13.647 1.00 81.50 297 LEU A CA 1
ATOM 2373 C C . LEU A 1 297 ? 7.125 7.960 14.786 1.00 81.50 297 LEU A C 1
ATOM 2375 O O . LEU A 1 297 ? 7.497 8.201 15.935 1.00 81.50 297 LEU A O 1
ATOM 2379 N N . TYR A 1 298 ? 5.929 7.459 14.470 1.00 69.50 298 TYR A N 1
ATOM 2380 C CA . TYR A 1 298 ? 4.837 7.335 15.438 1.00 69.50 298 TYR A CA 1
ATOM 2381 C C . TYR A 1 298 ? 4.145 5.962 15.470 1.00 69.50 298 TYR A C 1
ATOM 2383 O O . TYR A 1 298 ? 3.300 5.766 16.335 1.00 69.50 298 TYR A O 1
ATOM 2391 N N . ASP A 1 299 ? 4.515 5.013 14.602 1.00 64.81 299 ASP A N 1
ATOM 2392 C CA . ASP A 1 299 ? 4.087 3.608 14.712 1.00 64.81 299 ASP A CA 1
ATOM 2393 C C . ASP A 1 299 ? 5.235 2.769 15.314 1.00 64.81 299 ASP A C 1
ATOM 2395 O O . ASP A 1 299 ? 6.119 2.291 14.586 1.00 64.81 299 ASP A O 1
ATOM 2399 N N . ASP A 1 300 ? 5.232 2.614 16.641 1.00 49.25 300 ASP A N 1
ATOM 2400 C CA . ASP A 1 300 ? 6.105 1.693 17.390 1.00 49.25 300 ASP A CA 1
ATOM 2401 C C . ASP A 1 300 ? 5.404 0.358 17.668 1.00 49.25 300 ASP A C 1
ATOM 2403 O O . ASP A 1 300 ? 4.295 0.369 18.248 1.00 49.25 300 ASP A O 1
#

pLDDT: mean 78.65, std 13.74, range [35.22, 97.94]

Sequence (300 aa):
MKHLLSIILKLLTKYQSPMIDLGLIYFRLKEYANNDSTVNPPDYAVKQLHRLTREYRDLPMGLLGGDMAFLLLLARLIKEEILEKPEGLLHMAYNIIKKNSTYFVNAPIQLDLRDRFYPFGVVMMSLLNTDEDTIERYVLEEQIIFRLCDCEKILTISIPSVYSPTELTAGILHSIGAFAALAEKHGVYPHKAKQIKEMVKMAPFDRTHSYLQDIIMLDLQCSREVSIDPNEVNTETLLNLLNDAGRLSICYDSKEFFLSVFTFCKKLCHDFIGLISNSNCSSSQLVGFALGLDKLLYDD

Mean predicted aligned error: 7.94 Å